Protein AF-A0A1I8Q2Q1-F1 (afdb_monomer)

Foldseek 3Di:
DDDDDDDDDDDPPPVVVVVVVVVVVVVVVVVVVVVVVVVVVVVVVVVVPVVVVVVVVVVVLVVQLVVLCVVQVHDVVLVVCVVVVHQGPDLSSLSSLLSVCVVQPQADPQLAGDLVSQLVVQCVLCVVDPVSSVLSNVLSVVLRVDPFDSPSSRSSSSSSVSSQVSCVVVVNNDSDD

Secondary structure (DSSP, 8-state):
-----------SHHHHHHHHHHHHHHHHHHHHHHHHHHHHHHHHHHHHHHHHHHHHHHHHHHHHHHHHHHHHT--HHHHHHHHTTPPP-SHHHHHHHHHHHHHTTSB-TTS-B-HHHHHHHHHHHHTT-HHHHHHHHHHHHHHHTS---SSHHHHHHHHHHHHHHHHHHTT-S----

Structure (mmCIF, N/CA/C/O backbone):
data_AF-A0A1I8Q2Q1-F1
#
_entry.id   AF-A0A1I8Q2Q1-F1
#
loop_
_atom_site.group_PDB
_atom_site.id
_atom_site.type_symbol
_atom_site.label_atom_id
_atom_site.label_alt_id
_atom_site.label_comp_id
_atom_site.label_asym_id
_atom_site.label_entity_id
_atom_site.label_seq_id
_atom_site.pdbx_PDB_ins_code
_atom_site.Cartn_x
_atom_site.Cartn_y
_atom_site.Cartn_z
_atom_site.occupancy
_atom_site.B_iso_or_equiv
_atom_site.auth_seq_id
_atom_site.auth_comp_id
_atom_site.auth_asym_id
_atom_site.auth_atom_id
_atom_site.pdbx_PDB_model_num
ATOM 1 N N . MET A 1 1 ? 44.756 45.444 -94.567 1.00 36.88 1 MET A N 1
ATOM 2 C CA . MET A 1 1 ? 44.510 43.987 -94.535 1.00 36.88 1 MET A CA 1
ATOM 3 C C . MET A 1 1 ? 43.427 43.747 -93.488 1.00 36.88 1 MET A C 1
ATOM 5 O O . MET A 1 1 ? 43.724 43.686 -92.307 1.00 36.88 1 MET A O 1
ATOM 9 N N . HIS A 1 2 ? 42.162 43.798 -93.909 1.00 34.88 2 HIS A N 1
ATOM 10 C CA . HIS A 1 2 ? 40.973 43.691 -93.056 1.00 34.88 2 HIS A CA 1
ATOM 11 C C . HIS A 1 2 ? 40.238 42.404 -93.434 1.00 34.88 2 HIS A C 1
ATOM 13 O O . HIS A 1 2 ? 39.768 42.327 -94.560 1.00 34.88 2 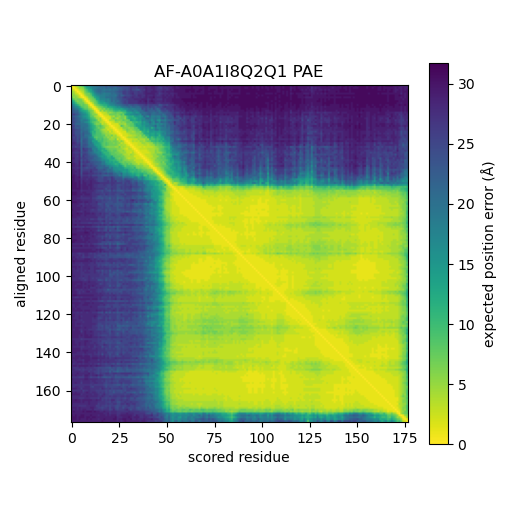HIS A O 1
ATOM 19 N N . PHE A 1 3 ? 40.136 41.440 -92.516 1.00 29.38 3 PHE A N 1
ATOM 20 C CA . PHE A 1 3 ? 39.131 40.364 -92.510 1.00 29.38 3 PHE A CA 1
ATOM 21 C C . PHE A 1 3 ? 38.938 39.917 -91.044 1.00 29.38 3 PHE A C 1
ATOM 23 O O . PHE A 1 3 ? 39.880 39.443 -90.424 1.00 29.38 3 PHE A O 1
ATOM 30 N N . VAL A 1 4 ? 37.893 40.403 -90.363 1.00 37.75 4 VAL A N 1
ATOM 31 C CA . VAL A 1 4 ? 36.552 39.806 -90.130 1.00 37.75 4 VAL A CA 1
ATOM 32 C C . VAL A 1 4 ? 36.494 38.840 -88.932 1.00 37.75 4 VAL A C 1
ATOM 34 O O . VAL A 1 4 ? 36.974 37.715 -89.020 1.00 37.75 4 VAL A O 1
ATOM 37 N N . LYS A 1 5 ? 35.771 39.250 -87.871 1.00 33.38 5 LYS A N 1
ATOM 38 C CA . LYS A 1 5 ? 34.742 38.434 -87.183 1.00 33.38 5 LYS A CA 1
ATOM 39 C C . LYS A 1 5 ? 33.900 39.273 -86.198 1.00 33.38 5 LYS A C 1
ATOM 41 O O . LYS A 1 5 ? 34.368 39.660 -85.138 1.00 33.38 5 LYS A O 1
ATOM 46 N N . TYR A 1 6 ? 32.644 39.515 -86.563 1.00 30.98 6 TYR A N 1
ATOM 47 C CA . TYR A 1 6 ? 31.483 39.609 -85.656 1.00 30.98 6 TYR A CA 1
ATOM 48 C C . TYR A 1 6 ? 30.752 38.238 -85.726 1.00 30.98 6 TYR A C 1
ATOM 50 O O . TYR A 1 6 ? 31.043 37.504 -86.678 1.00 30.98 6 TYR A O 1
ATOM 58 N N . PRO A 1 7 ? 29.735 37.888 -84.900 1.00 50.56 7 PRO A N 1
ATOM 59 C CA . PRO A 1 7 ? 29.276 38.433 -83.604 1.00 50.56 7 PRO A CA 1
ATOM 60 C C . PRO A 1 7 ? 28.828 37.344 -82.564 1.00 50.56 7 PRO A C 1
ATOM 62 O O . PRO A 1 7 ? 28.834 36.152 -82.855 1.00 50.56 7 PRO A O 1
ATOM 65 N N . LEU A 1 8 ? 28.296 37.816 -81.416 1.00 37.28 8 LEU A N 1
ATOM 66 C CA . LEU A 1 8 ? 27.086 37.333 -80.696 1.00 37.28 8 LEU A CA 1
ATOM 67 C C . LEU A 1 8 ? 27.187 36.379 -79.464 1.00 37.28 8 LEU A C 1
ATOM 69 O O . LEU A 1 8 ? 27.706 35.273 -79.550 1.00 37.28 8 LEU A O 1
ATOM 73 N N . LEU A 1 9 ? 26.490 36.820 -78.388 1.00 39.59 9 LEU A N 1
ATOM 74 C CA . LEU A 1 9 ? 25.872 36.117 -77.229 1.00 39.59 9 LEU A CA 1
ATOM 75 C C . LEU A 1 9 ? 26.607 36.086 -75.865 1.00 39.59 9 LEU A C 1
ATOM 77 O O . LEU A 1 9 ? 27.452 35.225 -75.657 1.00 39.59 9 LEU A O 1
ATOM 81 N N . ALA A 1 10 ? 26.162 36.914 -74.894 1.00 40.25 10 ALA A N 1
ATOM 82 C CA . ALA A 1 10 ? 26.076 36.570 -73.453 1.00 40.25 10 ALA A CA 1
ATOM 83 C C . ALA A 1 10 ? 25.406 37.678 -72.588 1.00 40.25 10 ALA A C 1
ATOM 85 O O . ALA A 1 10 ? 26.092 38.388 -71.862 1.00 40.25 10 ALA A O 1
ATOM 86 N N . GLU A 1 11 ? 24.070 37.812 -72.596 1.00 44.41 11 GLU A N 1
ATOM 87 C CA . GLU A 1 11 ? 23.343 38.687 -71.634 1.00 44.41 11 GLU A CA 1
ATOM 88 C C . GLU A 1 11 ? 22.222 37.970 -70.839 1.00 44.41 11 GLU A C 1
ATOM 90 O O . GLU A 1 11 ? 21.474 38.596 -70.097 1.00 44.41 11 GLU A O 1
ATOM 95 N N . GLY A 1 12 ? 22.113 36.634 -70.913 1.00 45.78 12 GLY A N 1
ATOM 96 C CA . GLY A 1 12 ? 21.030 35.865 -70.264 1.00 45.78 12 GLY A CA 1
ATOM 97 C C . GLY A 1 12 ? 21.334 35.246 -68.886 1.00 45.78 12 GLY A C 1
ATOM 98 O O . GLY A 1 12 ? 20.447 34.649 -68.284 1.00 45.78 12 GLY A O 1
ATOM 99 N N . GLY A 1 13 ? 22.570 35.332 -68.379 1.00 48.28 13 GLY A N 1
ATOM 100 C CA . GLY A 1 13 ? 23.012 34.542 -67.213 1.00 48.28 13 GLY A CA 1
ATOM 101 C C . GLY A 1 13 ? 22.632 35.112 -65.839 1.00 48.28 13 GLY A C 1
ATOM 102 O O . GLY A 1 13 ? 22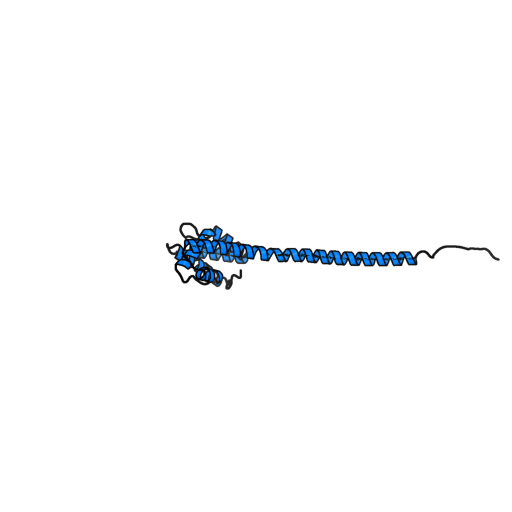.270 34.365 -64.934 1.00 48.28 13 GLY A O 1
ATOM 103 N N . SER A 1 14 ? 22.680 36.434 -65.665 1.00 48.81 14 SER A N 1
ATOM 104 C CA . SER A 1 14 ? 22.650 37.051 -64.327 1.00 48.81 14 SER A CA 1
ATOM 105 C C . SER A 1 14 ? 21.268 37.069 -63.658 1.00 48.81 14 SER A C 1
ATOM 107 O O . SER A 1 14 ? 21.180 37.022 -62.432 1.00 48.81 14 SER A O 1
ATOM 109 N N . ILE A 1 15 ? 20.180 37.102 -64.436 1.00 50.12 15 ILE A N 1
ATOM 110 C CA . ILE A 1 15 ? 18.803 37.137 -63.906 1.00 50.12 15 ILE A CA 1
ATOM 111 C C . ILE A 1 15 ? 18.362 35.744 -63.429 1.00 50.12 15 ILE A C 1
ATOM 113 O O . ILE A 1 15 ? 17.804 35.622 -62.341 1.00 50.12 15 ILE A O 1
ATOM 117 N N . LEU A 1 16 ? 18.697 34.691 -64.187 1.00 47.09 16 LEU A N 1
ATOM 118 C CA . LEU A 1 16 ? 18.365 33.298 -63.853 1.00 47.09 16 LEU A CA 1
ATOM 119 C C . LEU A 1 16 ? 19.061 32.808 -62.574 1.00 47.09 16 LEU A C 1
ATOM 121 O O . LEU A 1 16 ? 18.484 32.031 -61.812 1.00 47.09 16 LEU A O 1
ATOM 125 N N . ILE A 1 17 ? 20.286 33.277 -62.3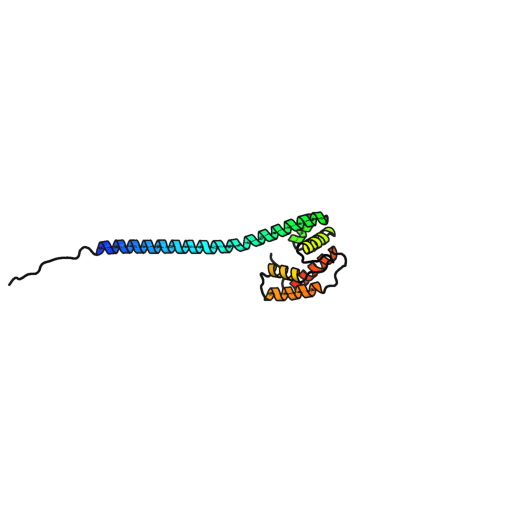15 1.00 53.94 17 ILE A N 1
ATOM 126 C CA . ILE A 1 17 ? 21.043 32.926 -61.106 1.00 53.94 17 ILE A CA 1
ATOM 127 C C . ILE A 1 17 ? 20.406 33.569 -59.865 1.00 53.94 17 ILE A C 1
ATOM 129 O O . ILE A 1 17 ? 20.265 32.906 -58.839 1.00 53.94 17 ILE A O 1
ATOM 133 N N . LYS A 1 18 ? 19.954 34.827 -59.960 1.00 53.31 18 LYS A N 1
ATOM 134 C CA . LYS A 1 18 ? 19.341 35.549 -58.834 1.00 53.31 18 LYS A CA 1
ATOM 135 C C . LYS A 1 18 ? 18.012 34.921 -58.397 1.00 53.31 18 LYS A C 1
ATOM 137 O O . LYS A 1 18 ? 17.842 34.630 -57.217 1.00 53.31 18 LYS A O 1
ATOM 142 N N . THR A 1 19 ? 17.135 34.597 -59.351 1.00 53.22 19 THR A N 1
ATOM 143 C CA . THR A 1 19 ? 15.849 33.932 -59.073 1.00 53.22 19 THR A CA 1
ATOM 144 C C . THR A 1 19 ? 16.016 32.518 -58.517 1.00 53.22 19 THR A C 1
ATOM 146 O O . THR A 1 19 ? 15.216 32.079 -57.693 1.00 53.22 19 THR A O 1
ATOM 149 N N . LYS A 1 20 ? 17.066 31.797 -58.937 1.00 55.81 20 LYS A N 1
ATOM 150 C CA . LYS A 1 20 ? 17.354 30.450 -58.432 1.00 55.81 20 LYS A CA 1
ATOM 151 C C . LYS A 1 20 ? 17.870 30.477 -56.992 1.00 55.81 20 LYS A C 1
ATOM 153 O O . LYS A 1 20 ? 17.362 29.732 -56.165 1.00 55.81 20 LYS A O 1
ATOM 158 N N . ILE A 1 21 ? 18.777 31.402 -56.668 1.00 58.06 21 ILE A N 1
ATOM 159 C CA . ILE A 1 21 ? 19.286 31.597 -55.301 1.00 58.06 21 ILE A CA 1
ATOM 160 C C . ILE A 1 21 ? 18.162 32.025 -54.345 1.00 58.06 21 ILE A C 1
ATOM 162 O O . ILE A 1 21 ? 18.062 31.483 -53.248 1.00 58.06 21 ILE A O 1
ATOM 166 N N . GLU A 1 22 ? 17.287 32.953 -54.747 1.00 55.00 22 GLU A N 1
ATOM 167 C CA . GLU A 1 22 ? 16.133 33.358 -53.927 1.00 55.00 22 GLU A CA 1
ATOM 168 C C . GLU A 1 22 ? 15.166 32.187 -53.688 1.00 55.00 22 GLU A C 1
ATOM 170 O O . GLU A 1 22 ? 14.741 31.966 -52.553 1.00 55.00 22 GLU A O 1
ATOM 175 N N . SER A 1 23 ? 14.891 31.377 -54.716 1.00 57.16 23 SER A N 1
ATOM 176 C CA . SER A 1 23 ? 14.070 30.166 -54.595 1.00 57.16 23 SER A CA 1
ATOM 177 C C . SER A 1 23 ? 14.705 29.107 -53.682 1.00 57.16 23 SER A C 1
ATOM 179 O O . SER A 1 23 ? 14.009 28.532 -52.846 1.00 57.16 23 SER A O 1
ATOM 181 N N . ASP A 1 24 ? 16.015 28.866 -53.789 1.00 55.47 24 ASP A N 1
ATOM 182 C CA . ASP A 1 24 ? 16.745 27.892 -52.963 1.00 55.47 24 ASP A CA 1
ATOM 183 C C . ASP A 1 24 ? 16.840 28.345 -51.491 1.00 55.47 24 ASP A C 1
ATOM 185 O O . ASP A 1 24 ? 16.728 27.533 -50.567 1.00 55.47 24 ASP A O 1
ATOM 189 N N . ILE A 1 25 ? 16.975 29.655 -51.244 1.00 59.62 25 ILE A N 1
ATOM 190 C CA . ILE A 1 25 ? 16.942 30.246 -49.896 1.00 59.62 25 ILE A CA 1
ATOM 191 C C . ILE A 1 25 ? 15.547 30.108 -49.273 1.00 59.62 25 ILE A C 1
ATOM 193 O O . ILE A 1 25 ? 15.439 29.724 -48.105 1.00 59.62 25 ILE A O 1
ATOM 197 N N . ILE A 1 26 ? 14.480 30.389 -50.031 1.00 59.91 26 ILE A N 1
ATOM 198 C CA . ILE A 1 26 ? 13.091 30.251 -49.564 1.00 59.91 26 ILE A CA 1
ATOM 199 C C . ILE A 1 26 ? 12.765 28.779 -49.277 1.00 59.91 26 ILE A C 1
ATOM 201 O O . ILE A 1 26 ? 12.189 28.479 -48.228 1.00 59.91 26 ILE A O 1
ATOM 205 N N . LEU A 1 27 ? 13.200 27.858 -50.143 1.00 59.22 27 LEU A N 1
ATOM 206 C CA . LEU A 1 27 ? 13.023 26.418 -49.960 1.00 59.22 27 LEU A CA 1
ATOM 207 C C . LEU A 1 27 ? 13.747 25.915 -48.702 1.00 59.22 27 LEU A C 1
ATOM 209 O O . LEU A 1 27 ? 13.139 25.243 -47.875 1.00 59.22 27 LEU A O 1
ATOM 213 N N . ASN A 1 28 ? 15.009 26.301 -48.487 1.00 58.88 28 ASN A N 1
ATOM 214 C CA . ASN A 1 28 ? 15.770 25.934 -47.285 1.00 58.88 28 ASN A CA 1
ATOM 215 C C . ASN A 1 28 ? 15.138 26.511 -46.005 1.00 58.88 28 ASN A C 1
ATOM 217 O O . ASN A 1 28 ? 15.096 25.853 -44.965 1.00 58.88 28 ASN A O 1
ATOM 221 N N . LYS A 1 29 ? 14.606 27.736 -46.075 1.00 62.69 29 LYS A N 1
ATOM 222 C CA . LYS A 1 29 ? 13.944 28.395 -44.945 1.00 62.69 29 LYS A CA 1
ATOM 223 C C . LYS A 1 29 ? 12.620 27.707 -44.590 1.00 62.69 29 LYS A C 1
ATOM 225 O O . LYS A 1 29 ? 12.412 27.408 -43.417 1.00 62.69 29 LYS A O 1
ATOM 230 N N . MET A 1 30 ? 11.776 27.372 -45.571 1.00 66.94 30 MET A N 1
ATOM 231 C CA . MET A 1 30 ? 10.544 26.602 -45.339 1.00 66.94 30 MET A CA 1
ATOM 232 C C . MET A 1 30 ? 10.828 25.189 -44.830 1.00 66.94 30 MET A C 1
ATOM 234 O O . MET A 1 30 ? 10.203 24.768 -43.863 1.00 66.94 30 MET A O 1
ATOM 238 N N . THR A 1 31 ? 11.813 24.487 -45.396 1.00 65.69 31 THR A N 1
ATOM 239 C CA . THR A 1 31 ? 12.216 23.156 -44.916 1.00 65.69 31 THR A CA 1
ATOM 240 C C . THR A 1 31 ? 12.692 23.210 -43.465 1.00 65.69 31 THR A C 1
ATOM 242 O O . THR A 1 31 ? 12.284 22.379 -42.662 1.00 65.69 31 THR A O 1
ATOM 245 N N . LYS A 1 32 ? 13.471 24.228 -43.072 1.00 67.75 32 LYS A N 1
ATOM 246 C CA . LYS A 1 32 ? 13.894 24.418 -41.674 1.00 67.75 32 LYS A CA 1
ATOM 247 C C . LYS A 1 32 ? 12.722 24.674 -40.728 1.00 67.75 32 LYS A C 1
ATOM 249 O O . LYS A 1 32 ? 12.712 24.086 -39.649 1.00 67.75 32 LYS A O 1
ATOM 254 N N . TYR A 1 33 ? 11.744 25.496 -41.121 1.00 72.38 33 TYR A N 1
ATOM 255 C CA . TYR A 1 33 ? 10.540 25.756 -40.316 1.00 72.38 33 TYR A CA 1
ATOM 256 C C . TYR A 1 33 ? 9.628 24.530 -40.200 1.00 72.38 33 TYR A C 1
ATOM 258 O O . TYR A 1 33 ? 9.135 24.238 -39.115 1.00 72.38 33 TYR A O 1
ATOM 266 N N . LEU A 1 34 ? 9.444 23.774 -41.285 1.00 69.94 34 LEU A N 1
ATOM 267 C CA . LEU A 1 34 ? 8.657 22.538 -41.275 1.00 69.94 34 LEU A CA 1
ATOM 268 C C . LEU A 1 34 ? 9.322 21.457 -40.415 1.00 69.94 34 LEU A C 1
ATOM 270 O O . LEU A 1 34 ? 8.643 20.787 -39.642 1.00 69.94 34 LEU A O 1
ATOM 274 N N . VAL A 1 35 ? 10.652 21.336 -40.486 1.00 71.12 35 VAL A N 1
ATOM 275 C CA . VAL A 1 35 ? 11.420 20.403 -39.649 1.00 71.12 35 VAL A CA 1
ATOM 276 C C . VAL A 1 35 ? 11.375 20.816 -38.173 1.00 71.12 35 VAL A C 1
ATOM 278 O O . VAL A 1 35 ? 11.155 19.962 -37.321 1.00 71.12 35 VAL A O 1
ATOM 281 N N . THR A 1 36 ? 11.506 22.108 -37.842 1.00 67.56 36 THR A N 1
ATOM 282 C CA . THR A 1 36 ? 11.394 22.566 -36.440 1.00 67.56 36 THR A CA 1
ATOM 283 C C . THR A 1 36 ? 9.985 22.395 -35.873 1.00 67.56 36 THR A C 1
ATOM 285 O O . THR A 1 36 ? 9.858 21.960 -34.731 1.00 67.56 36 THR A O 1
ATOM 288 N N . LEU A 1 37 ? 8.932 22.660 -36.654 1.00 68.69 37 LEU A N 1
ATOM 289 C CA . LEU A 1 37 ? 7.542 22.445 -36.237 1.00 68.69 37 LEU A CA 1
ATOM 290 C C . LEU A 1 37 ? 7.240 20.952 -36.011 1.00 68.69 37 LEU A C 1
ATOM 292 O O . LEU A 1 37 ? 6.642 20.594 -35.000 1.00 68.69 37 LEU A O 1
ATOM 296 N N . ALA A 1 38 ? 7.705 20.078 -36.910 1.00 64.75 38 ALA A N 1
ATOM 297 C CA . ALA A 1 38 ? 7.535 18.631 -36.782 1.00 64.75 38 ALA A CA 1
ATOM 298 C C . ALA A 1 38 ? 8.229 18.076 -35.527 1.00 64.75 38 ALA A C 1
ATOM 300 O O . ALA A 1 38 ? 7.646 17.270 -34.807 1.00 64.75 38 ALA A O 1
ATOM 301 N N . ILE A 1 39 ? 9.439 18.555 -35.221 1.00 62.44 39 ILE A N 1
ATOM 302 C CA . ILE A 1 39 ? 10.172 18.181 -34.005 1.00 62.44 39 ILE A CA 1
ATOM 303 C C . ILE A 1 39 ? 9.397 18.611 -32.743 1.00 62.44 39 ILE A C 1
ATOM 305 O O . ILE A 1 39 ? 9.256 17.824 -31.810 1.00 62.44 39 ILE A O 1
ATOM 309 N N . LEU A 1 40 ? 8.821 19.817 -32.731 1.00 60.72 40 LEU A N 1
ATOM 310 C CA . LEU A 1 40 ? 8.030 20.341 -31.609 1.00 60.72 40 LEU A CA 1
ATOM 311 C C . LEU A 1 40 ? 6.739 19.536 -31.362 1.00 60.72 40 LEU A C 1
ATOM 313 O O . LEU A 1 40 ? 6.384 19.281 -30.212 1.00 60.72 40 LEU A O 1
ATOM 317 N N . CYS A 1 41 ? 6.071 19.071 -32.423 1.00 59.69 41 CYS A N 1
ATOM 318 C CA . CYS A 1 41 ? 4.901 18.192 -32.316 1.00 59.69 41 CYS A CA 1
ATOM 319 C C . CYS A 1 41 ? 5.250 16.804 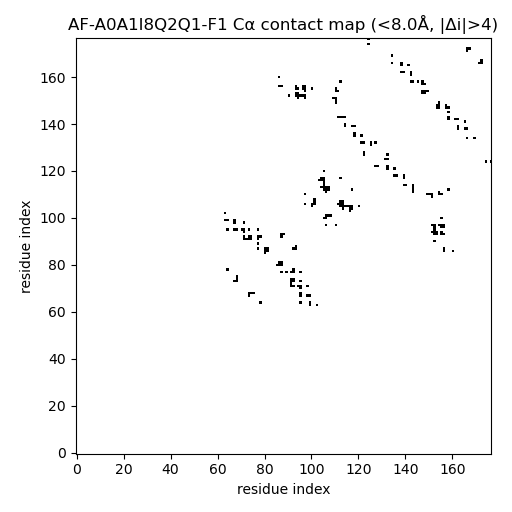-31.755 1.00 59.69 41 CYS A C 1
ATOM 321 O O . CYS A 1 41 ? 4.474 16.245 -30.980 1.00 59.69 41 CYS A O 1
ATOM 323 N N . VAL A 1 42 ? 6.422 16.260 -32.105 1.00 60.50 42 VAL A N 1
ATOM 324 C CA . VAL A 1 42 ? 6.898 14.974 -31.570 1.00 60.50 42 VAL A CA 1
ATOM 325 C C . VAL A 1 42 ? 7.237 15.095 -30.081 1.00 60.50 42 VAL A C 1
ATOM 327 O O . VAL A 1 42 ? 6.827 14.238 -29.303 1.00 60.50 42 VAL A O 1
ATOM 330 N N . PHE A 1 43 ? 7.897 16.177 -29.654 1.00 57.12 43 PHE A N 1
ATOM 331 C CA . PHE A 1 43 ? 8.175 16.411 -28.230 1.00 57.12 43 PHE A CA 1
ATOM 332 C C . PHE A 1 43 ? 6.905 16.685 -27.407 1.00 57.12 43 PHE A C 1
ATOM 334 O O . PHE A 1 43 ? 6.784 16.179 -26.292 1.00 57.12 43 PHE A O 1
ATOM 341 N N . GLY A 1 44 ? 5.922 17.405 -27.960 1.00 57.38 44 GLY A N 1
ATOM 342 C CA . GLY A 1 44 ? 4.637 17.646 -27.293 1.00 57.38 44 GLY A CA 1
ATOM 343 C C . GLY A 1 44 ? 3.824 16.370 -27.039 1.00 57.38 44 GLY A C 1
ATOM 344 O O . GLY A 1 44 ? 3.187 16.247 -25.998 1.00 57.38 44 GLY A O 1
ATOM 345 N N . ALA A 1 45 ? 3.883 15.385 -27.939 1.00 54.72 45 ALA A N 1
ATOM 346 C CA . ALA A 1 45 ? 3.147 14.127 -27.790 1.00 54.72 45 ALA A CA 1
ATOM 347 C C . ALA A 1 45 ? 3.705 13.198 -26.690 1.00 54.72 45 ALA A C 1
ATOM 349 O O . ALA A 1 45 ? 2.967 12.360 -26.171 1.00 54.72 45 ALA A O 1
ATOM 350 N N . VAL A 1 46 ? 4.989 13.326 -26.334 1.00 54.97 46 VAL A N 1
ATOM 351 C CA . VAL A 1 46 ? 5.640 12.476 -25.319 1.00 54.97 46 VAL A CA 1
ATOM 352 C C . VAL A 1 46 ? 5.322 12.954 -23.899 1.00 54.97 46 VAL A C 1
ATOM 354 O O . VAL A 1 46 ? 5.060 12.128 -23.030 1.00 54.97 46 VAL A O 1
ATOM 357 N N . ILE A 1 47 ? 5.256 14.269 -23.671 1.00 54.88 47 ILE A N 1
ATOM 358 C CA . ILE A 1 47 ? 4.989 14.854 -22.342 1.00 54.88 47 ILE A CA 1
ATOM 359 C C . ILE A 1 47 ? 3.562 14.533 -21.858 1.00 54.88 47 ILE A C 1
ATOM 361 O O . ILE A 1 47 ? 3.341 14.305 -20.675 1.00 54.88 47 ILE A O 1
ATOM 365 N N . VAL A 1 48 ? 2.593 14.442 -22.773 1.00 54.28 48 VAL A N 1
ATOM 366 C CA . VAL A 1 48 ? 1.172 14.246 -22.429 1.00 54.28 48 VAL A CA 1
ATOM 367 C C . VAL A 1 48 ? 0.868 12.835 -21.903 1.00 54.28 48 VAL A C 1
ATOM 369 O O . VAL A 1 48 ? -0.115 12.651 -21.190 1.00 54.28 48 VAL A O 1
ATOM 372 N N . ARG A 1 49 ? 1.691 11.824 -22.216 1.00 54.75 49 ARG A N 1
ATOM 373 C CA . ARG A 1 49 ? 1.388 10.426 -21.856 1.00 54.75 49 ARG A CA 1
ATOM 374 C C . ARG A 1 49 ? 1.499 10.154 -20.350 1.00 54.75 49 ARG A C 1
ATOM 376 O O . ARG A 1 49 ? 0.610 9.516 -19.805 1.00 54.75 49 ARG A O 1
ATOM 383 N N . GLY A 1 50 ? 2.510 10.698 -19.667 1.00 55.06 50 GLY A N 1
ATOM 384 C CA . GLY A 1 50 ? 2.741 10.419 -18.239 1.00 55.06 50 GLY A CA 1
ATOM 385 C C . GLY A 1 50 ? 1.720 11.046 -17.276 1.00 55.06 50 GLY A C 1
ATOM 386 O O . GLY A 1 50 ? 1.480 10.519 -16.194 1.00 55.06 50 GLY A O 1
ATOM 387 N N . GLU A 1 51 ? 1.078 12.157 -17.649 1.00 57.19 51 GLU A N 1
ATOM 388 C CA . GLU A 1 51 ? 0.084 12.818 -16.784 1.00 57.19 51 GLU A CA 1
ATOM 389 C C . GLU A 1 51 ? -1.297 12.148 -16.816 1.00 57.19 51 GLU A C 1
ATOM 391 O O . GLU A 1 51 ? -2.090 12.310 -15.883 1.00 57.19 51 GLU A O 1
ATOM 396 N N . ILE A 1 52 ? -1.608 11.426 -17.896 1.00 55.09 52 ILE A N 1
ATOM 397 C CA . ILE A 1 52 ? -2.907 10.768 -18.076 1.00 55.09 52 ILE A CA 1
ATOM 398 C C . ILE A 1 52 ? -3.019 9.556 -17.143 1.00 55.09 52 ILE A C 1
ATOM 400 O O . ILE A 1 52 ? -4.049 9.399 -16.484 1.00 55.09 52 ILE A O 1
ATOM 404 N N . ASP A 1 53 ? -1.947 8.773 -17.004 1.00 69.00 53 ASP A N 1
ATOM 405 C CA . ASP A 1 53 ? -1.948 7.563 -16.176 1.00 69.00 53 ASP A CA 1
ATOM 406 C C . ASP A 1 53 ? -2.084 7.887 -14.681 1.00 69.00 53 ASP A C 1
ATOM 408 O O . ASP A 1 53 ? -2.925 7.306 -13.993 1.00 69.00 53 ASP A O 1
ATOM 412 N N . LYS A 1 54 ? -1.369 8.904 -14.176 1.00 73.75 54 LYS A N 1
ATOM 413 C CA . LYS A 1 54 ? -1.479 9.318 -12.764 1.00 73.75 54 LYS A CA 1
ATOM 414 C C . LYS A 1 54 ? -2.888 9.789 -12.394 1.00 73.75 54 LYS A C 1
ATOM 416 O O . LYS A 1 54 ? -3.400 9.441 -11.331 1.00 73.75 54 LYS A O 1
ATOM 421 N N . LYS A 1 55 ? -3.552 10.550 -13.273 1.00 81.00 55 LYS A N 1
ATOM 422 C CA . LYS A 1 55 ? -4.936 11.006 -13.039 1.00 81.00 55 LYS A CA 1
ATOM 423 C C . LYS A 1 55 ? -5.921 9.840 -13.004 1.00 81.00 55 LYS A C 1
ATOM 425 O O . LYS A 1 55 ? -6.818 9.846 -12.164 1.00 81.00 55 LYS A O 1
ATOM 430 N N . ALA A 1 56 ? -5.749 8.854 -13.883 1.00 86.06 56 ALA A N 1
ATOM 431 C CA . ALA A 1 56 ? -6.583 7.657 -13.896 1.00 86.06 56 ALA A CA 1
ATOM 432 C C . ALA A 1 56 ? -6.403 6.826 -12.615 1.00 86.06 56 ALA A C 1
ATOM 434 O O . ALA A 1 56 ? -7.398 6.419 -12.022 1.00 86.06 56 ALA A O 1
ATOM 435 N N . MET A 1 57 ? -5.165 6.652 -12.140 1.00 82.50 57 MET A N 1
ATOM 436 C CA . MET A 1 57 ? -4.873 5.946 -10.885 1.00 82.50 57 MET A CA 1
ATOM 437 C C . MET A 1 57 ? -5.477 6.648 -9.664 1.00 82.50 57 MET A C 1
ATOM 439 O O . MET A 1 57 ? -6.107 6.003 -8.830 1.00 82.50 57 MET A O 1
ATOM 443 N N . ILE A 1 58 ? -5.356 7.978 -9.576 1.00 86.81 58 ILE A N 1
ATOM 444 C CA . ILE A 1 58 ? -5.964 8.754 -8.484 1.00 86.81 58 ILE A CA 1
ATOM 445 C C . ILE A 1 58 ? -7.493 8.646 -8.526 1.00 86.81 58 ILE A C 1
ATOM 447 O O . ILE A 1 58 ? -8.124 8.467 -7.485 1.00 86.81 58 ILE A O 1
ATOM 451 N N . ALA A 1 59 ? -8.102 8.741 -9.710 1.00 91.38 59 ALA A N 1
ATOM 452 C CA . ALA A 1 59 ? -9.549 8.608 -9.856 1.00 91.38 59 ALA A CA 1
ATOM 453 C C . ALA A 1 59 ? -10.036 7.203 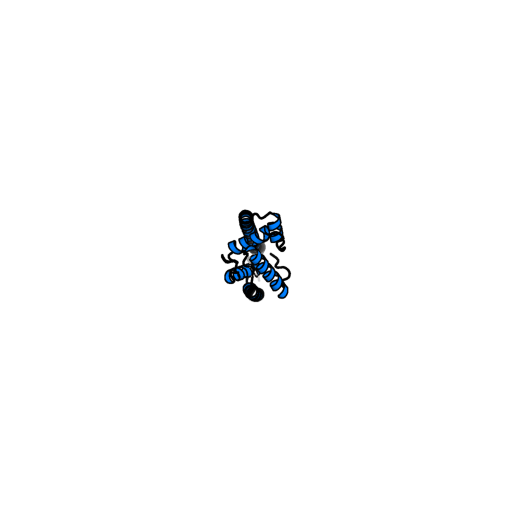-9.467 1.00 91.38 59 ALA A C 1
ATOM 455 O O . ALA A 1 59 ? -11.042 7.081 -8.767 1.00 91.38 59 ALA A O 1
ATOM 456 N N . ASP A 1 60 ? -9.309 6.158 -9.872 1.00 92.25 60 ASP A N 1
ATOM 457 C CA . ASP A 1 60 ? -9.604 4.774 -9.502 1.00 92.25 60 ASP A CA 1
ATOM 458 C C . ASP A 1 60 ? -9.498 4.549 -7.986 1.00 92.25 60 ASP A C 1
ATOM 460 O O . ASP A 1 60 ? -10.415 3.989 -7.377 1.00 92.25 60 ASP A O 1
ATOM 464 N N . PHE A 1 61 ? -8.426 5.060 -7.369 1.00 92.44 61 PHE A N 1
ATOM 465 C CA . PHE A 1 61 ? -8.237 5.035 -5.921 1.00 92.44 61 PHE A CA 1
ATOM 466 C C . PHE A 1 61 ? -9.390 5.718 -5.193 1.00 92.44 61 PHE A C 1
ATOM 468 O O . PHE A 1 61 ? -9.990 5.116 -4.306 1.00 92.44 61 PHE A O 1
ATOM 475 N N . MET A 1 62 ? -9.747 6.943 -5.588 1.00 94.69 62 MET A N 1
ATOM 476 C CA . MET A 1 62 ? -10.835 7.687 -4.948 1.00 94.69 62 MET A CA 1
ATOM 477 C C . MET A 1 62 ? -12.180 6.973 -5.111 1.00 94.69 62 MET A C 1
ATOM 479 O O . MET A 1 62 ? -12.931 6.863 -4.146 1.00 94.69 62 MET A O 1
ATOM 483 N N . ALA A 1 63 ? -12.473 6.419 -6.291 1.00 96.62 63 ALA A N 1
ATOM 484 C CA . ALA A 1 63 ? -13.704 5.666 -6.519 1.00 96.62 63 ALA A CA 1
ATOM 485 C C . ALA A 1 63 ? -13.805 4.432 -5.606 1.00 96.62 63 ALA A C 1
ATOM 487 O O . ALA A 1 63 ? -14.848 4.195 -4.994 1.00 96.62 63 ALA A O 1
ATOM 488 N N . LYS A 1 64 ? -12.721 3.658 -5.466 1.00 96.62 64 LYS A N 1
ATOM 489 C CA . LYS A 1 64 ? -12.686 2.505 -4.553 1.00 96.62 64 LYS A CA 1
ATOM 490 C C . LYS A 1 64 ? -12.707 2.928 -3.086 1.00 96.62 64 LYS A C 1
ATOM 492 O O . LYS A 1 64 ? -13.373 2.271 -2.291 1.00 96.62 64 LYS A O 1
ATOM 497 N N . ALA A 1 65 ? -12.030 4.019 -2.731 1.00 95.94 65 ALA A N 1
ATOM 498 C CA . ALA A 1 65 ? -12.016 4.554 -1.374 1.00 95.94 65 ALA A CA 1
ATOM 499 C C . ALA A 1 65 ? -13.417 4.991 -0.933 1.00 95.94 65 ALA A C 1
ATOM 501 O O . ALA A 1 65 ? -13.814 4.679 0.183 1.00 95.94 65 ALA A O 1
ATOM 502 N N . GLU A 1 66 ? -14.197 5.618 -1.816 1.00 96.94 66 GLU A N 1
ATOM 503 C CA . GLU A 1 66 ? -15.595 5.978 -1.547 1.00 96.94 66 GLU A CA 1
ATOM 504 C C . GLU A 1 66 ? -16.490 4.748 -1.342 1.00 96.94 66 GLU A C 1
ATOM 506 O O . GLU A 1 66 ? -17.293 4.714 -0.408 1.00 96.94 66 GLU A O 1
ATOM 511 N N . VAL A 1 67 ? -16.317 3.702 -2.156 1.00 97.62 67 VAL A N 1
ATOM 512 C CA . VAL A 1 67 ? -17.020 2.424 -1.952 1.00 97.62 67 VAL A CA 1
ATOM 513 C C . VAL A 1 67 ? -16.650 1.821 -0.597 1.00 97.62 67 VAL A C 1
ATOM 515 O O . VAL A 1 67 ? -17.531 1.476 0.188 1.00 97.62 67 VAL A O 1
ATOM 518 N N . CYS A 1 68 ? -15.355 1.746 -0.287 1.00 97.81 68 CYS A N 1
ATOM 519 C CA . CYS A 1 68 ? -14.873 1.203 0.977 1.00 97.81 68 CYS A CA 1
ATOM 520 C C . CYS A 1 68 ? -15.323 2.032 2.181 1.00 97.81 68 CYS A C 1
ATOM 522 O O . CYS A 1 68 ? -15.681 1.458 3.203 1.00 97.81 68 CYS A O 1
ATOM 524 N N . LYS A 1 69 ? -15.385 3.361 2.053 1.00 97.31 69 LYS A N 1
ATOM 525 C CA . LYS A 1 69 ? -15.936 4.254 3.077 1.00 97.31 69 LYS A CA 1
ATOM 526 C C . LYS A 1 69 ? -17.368 3.853 3.432 1.00 97.31 69 LYS A C 1
ATOM 528 O O . LYS A 1 69 ? -17.695 3.731 4.609 1.00 97.31 69 LYS A O 1
ATOM 533 N N . GLY A 1 70 ? -18.200 3.602 2.417 1.00 97.62 70 GLY A N 1
ATOM 534 C CA . GLY A 1 70 ? -19.576 3.138 2.599 1.00 97.62 70 GLY A CA 1
ATOM 535 C C . GLY A 1 70 ? -19.676 1.739 3.216 1.00 97.62 70 GLY A C 1
ATOM 536 O O . GLY A 1 70 ? -20.514 1.521 4.086 1.00 97.62 70 GLY A O 1
ATOM 537 N N . GLU A 1 71 ? -18.816 0.804 2.801 1.00 97.50 71 GLU A N 1
ATOM 538 C CA . GLU A 1 71 ? -18.810 -0.579 3.307 1.00 97.50 71 GLU A CA 1
ATOM 539 C C . GLU A 1 71 ? -18.348 -0.683 4.771 1.00 97.50 71 GLU A C 1
ATOM 541 O O . GLU A 1 71 ? -18.819 -1.557 5.498 1.00 97.50 71 GLU A O 1
ATOM 546 N N . THR A 1 72 ? -17.444 0.194 5.218 1.00 96.56 72 THR A N 1
ATOM 547 C CA . THR A 1 72 ? -16.810 0.088 6.544 1.00 96.56 72 THR A CA 1
ATOM 548 C C . THR A 1 72 ? -17.252 1.160 7.535 1.00 96.56 72 THR A C 1
ATOM 550 O O . THR A 1 72 ? -16.840 1.118 8.692 1.00 96.56 72 THR A O 1
ATOM 553 N N . GLY A 1 73 ? -18.061 2.132 7.104 1.00 96.75 73 GLY A N 1
ATOM 554 C CA . GLY A 1 73 ? -18.461 3.270 7.937 1.00 96.75 73 GLY A CA 1
ATOM 555 C C . GLY A 1 73 ? -17.346 4.294 8.173 1.00 96.75 73 GLY A C 1
ATOM 556 O O . GLY A 1 73 ? -17.418 5.068 9.128 1.00 96.75 73 GLY A O 1
ATOM 557 N N . GLY A 1 74 ? -16.315 4.295 7.324 1.00 95.69 74 GLY A N 1
ATOM 558 C CA . GLY A 1 74 ? -15.218 5.254 7.397 1.00 95.69 74 GLY A CA 1
ATOM 559 C C . GLY A 1 74 ? -15.648 6.695 7.116 1.00 95.69 74 GLY A C 1
ATOM 560 O O . GLY A 1 74 ? -16.777 6.984 6.709 1.00 95.69 74 GLY A O 1
ATOM 561 N N . LYS A 1 75 ? -14.721 7.626 7.325 1.00 96.50 75 LYS A N 1
ATOM 562 C CA . LYS A 1 75 ? -14.924 9.068 7.158 1.00 96.50 75 LYS A CA 1
ATOM 563 C C . LYS A 1 75 ? -13.944 9.633 6.140 1.00 96.50 75 LYS A C 1
ATOM 565 O O . LYS A 1 75 ? -12.894 9.060 5.869 1.00 96.50 75 LYS A O 1
ATOM 570 N N . ASP A 1 76 ? -14.234 10.832 5.647 1.00 95.69 76 ASP A N 1
ATOM 571 C CA . ASP A 1 76 ? -13.332 11.541 4.729 1.00 95.69 76 ASP A CA 1
ATOM 572 C C . ASP A 1 76 ? -11.943 11.785 5.348 1.00 95.69 76 ASP A C 1
ATOM 574 O O . ASP A 1 76 ? -10.939 11.813 4.641 1.00 95.69 76 ASP A O 1
ATOM 578 N N . ALA A 1 77 ? -11.865 11.902 6.680 1.00 95.81 77 ALA A N 1
ATOM 579 C CA . ALA A 1 77 ? -10.598 11.982 7.405 1.00 95.81 77 ALA A CA 1
ATOM 580 C C . ALA A 1 77 ? -9.743 10.709 7.245 1.00 95.81 77 ALA A C 1
ATOM 582 O O . ALA A 1 77 ? -8.527 10.813 7.115 1.00 95.81 77 ALA A O 1
ATOM 583 N N . ASP A 1 78 ? -10.367 9.529 7.185 1.00 95.06 78 ASP A N 1
ATOM 584 C CA . ASP A 1 78 ? -9.654 8.264 6.985 1.00 95.06 78 ASP A CA 1
ATOM 585 C C . ASP A 1 78 ? -9.090 8.178 5.556 1.00 95.06 78 ASP A C 1
ATOM 587 O O . ASP A 1 78 ? -7.958 7.732 5.358 1.00 95.06 78 ASP A O 1
ATOM 591 N N . ILE A 1 79 ? -9.831 8.685 4.559 1.00 93.94 79 ILE A N 1
ATOM 592 C CA . ILE A 1 79 ? -9.337 8.836 3.179 1.00 93.94 79 ILE A CA 1
ATOM 593 C C . ILE A 1 79 ? -8.162 9.817 3.141 1.00 93.94 79 ILE A C 1
ATOM 595 O O . ILE A 1 79 ? -7.134 9.527 2.526 1.00 93.94 79 ILE A O 1
ATOM 599 N N . ALA A 1 80 ? -8.279 10.963 3.816 1.00 93.62 80 ALA A N 1
ATOM 600 C CA . ALA A 1 80 ? -7.209 11.954 3.878 1.00 93.62 80 ALA A CA 1
ATOM 601 C C . ALA A 1 80 ? -5.928 11.374 4.501 1.00 93.62 80 ALA A C 1
ATOM 603 O O . ALA A 1 80 ? -4.833 11.621 3.994 1.00 93.62 80 ALA A O 1
ATOM 604 N N . ASP A 1 81 ? -6.053 10.554 5.547 1.00 93.06 81 ASP A N 1
ATOM 605 C CA . ASP A 1 81 ? -4.918 9.860 6.156 1.00 93.06 81 ASP A CA 1
ATOM 606 C C . ASP A 1 81 ? -4.285 8.829 5.210 1.00 93.06 81 ASP A C 1
ATOM 608 O O . ASP A 1 81 ? -3.059 8.706 5.191 1.00 93.06 81 ASP A O 1
ATOM 612 N N . MET A 1 82 ? -5.072 8.127 4.384 1.00 91.19 82 MET A N 1
ATOM 613 C CA . MET A 1 82 ? -4.541 7.222 3.351 1.00 91.19 82 MET A CA 1
ATOM 614 C C . MET A 1 82 ? -3.767 7.968 2.269 1.00 91.19 82 MET A C 1
ATOM 616 O O . MET A 1 82 ? -2.645 7.583 1.949 1.00 91.19 82 MET A O 1
ATOM 620 N N . VAL A 1 83 ? -4.334 9.059 1.746 1.00 89.06 83 VAL A N 1
ATOM 621 C CA . VAL A 1 83 ? -3.672 9.914 0.747 1.00 89.06 83 VAL A CA 1
ATOM 622 C C . VAL A 1 83 ? -2.379 10.501 1.318 1.00 89.06 83 VAL A C 1
ATOM 624 O O . VAL A 1 83 ? -1.357 10.539 0.638 1.00 89.06 83 VAL A O 1
ATOM 627 N N . ALA A 1 84 ? -2.395 10.890 2.594 1.00 89.00 84 ALA A N 1
ATOM 628 C CA . ALA A 1 84 ? -1.220 11.367 3.317 1.00 89.00 84 ALA A CA 1
ATOM 629 C C . ALA A 1 84 ? -0.290 10.243 3.815 1.00 89.00 84 ALA A C 1
ATOM 631 O O . ALA A 1 84 ? 0.697 10.537 4.492 1.00 89.00 84 ALA A O 1
ATOM 632 N N . ARG A 1 85 ? -0.596 8.969 3.523 1.00 86.75 85 ARG A N 1
ATOM 633 C CA . ARG A 1 85 ? 0.183 7.773 3.910 1.00 86.75 85 ARG A CA 1
ATOM 634 C C . ARG A 1 85 ? 0.490 7.681 5.402 1.00 86.75 85 ARG A C 1
ATOM 636 O O . ARG A 1 85 ? 1.538 7.182 5.834 1.00 86.75 85 ARG A O 1
ATOM 643 N N . LYS A 1 86 ? -0.432 8.182 6.212 1.00 89.25 86 LYS A N 1
ATOM 644 C CA . LYS A 1 86 ? -0.371 8.072 7.666 1.00 89.25 86 LYS A CA 1
ATOM 645 C C . LYS A 1 86 ? -0.916 6.712 8.086 1.00 89.25 86 LYS A C 1
ATOM 647 O O . LYS A 1 86 ? -1.756 6.172 7.382 1.00 89.25 86 LYS A O 1
ATOM 652 N N . PRO A 1 87 ? -0.488 6.131 9.213 1.00 88.56 87 PRO A N 1
ATOM 653 C CA . PRO A 1 87 ? -1.161 4.969 9.800 1.00 88.56 87 PRO A CA 1
ATOM 654 C C . PRO A 1 87 ? -2.631 5.275 10.113 1.00 88.56 87 PRO A C 1
ATOM 656 O O . PRO A 1 87 ? -2.969 6.431 10.362 1.00 88.56 87 PRO A O 1
ATOM 659 N N . ALA A 1 88 ? -3.505 4.266 10.092 1.00 92.25 88 ALA A N 1
ATOM 660 C CA . ALA A 1 88 ? -4.907 4.490 10.420 1.00 92.25 88 ALA A CA 1
ATOM 661 C C . ALA A 1 88 ? -5.039 4.629 11.938 1.00 92.25 88 ALA A C 1
ATOM 663 O O . ALA A 1 88 ? -4.488 3.833 12.700 1.00 92.25 88 ALA A O 1
ATOM 664 N N . SER A 1 89 ? -5.767 5.652 12.378 1.00 89.44 89 SER A N 1
ATOM 665 C CA . SER A 1 89 ? -5.987 5.930 13.803 1.00 89.44 89 SER A CA 1
ATOM 666 C C . SER A 1 89 ? -7.337 5.417 14.317 1.00 89.44 89 SER A C 1
ATOM 668 O O . SER A 1 89 ? -7.541 5.333 15.527 1.00 89.44 89 SER A O 1
ATOM 670 N N . THR A 1 90 ? -8.240 5.042 13.408 1.00 95.06 90 THR A N 1
ATOM 671 C CA . THR A 1 90 ? -9.614 4.610 13.686 1.00 95.06 90 THR A CA 1
ATOM 672 C C . THR A 1 90 ? -9.822 3.152 13.255 1.00 95.06 90 THR A C 1
ATOM 674 O O . THR A 1 90 ? -9.223 2.726 12.263 1.00 95.06 90 THR A O 1
ATOM 677 N N . PRO A 1 91 ? -10.672 2.369 13.947 1.00 96.75 91 PRO A N 1
ATOM 678 C CA . PRO A 1 91 ? -11.048 1.026 13.495 1.00 96.75 91 PRO A CA 1
ATOM 679 C C . PRO A 1 91 ? -11.629 1.024 12.074 1.00 96.75 91 PRO A C 1
ATOM 681 O O . PRO A 1 91 ? -11.260 0.192 11.246 1.00 96.75 91 PRO A O 1
ATOM 684 N N . GLU A 1 92 ? -12.481 2.001 11.761 1.00 97.50 92 GLU A N 1
ATOM 685 C CA . GLU A 1 92 ? -13.112 2.133 10.450 1.00 97.50 92 GLU A CA 1
ATOM 686 C C . GLU A 1 92 ? -12.077 2.417 9.356 1.00 97.50 92 GLU A C 1
ATOM 688 O O . GLU A 1 92 ? -12.153 1.829 8.276 1.00 97.50 92 GLU A O 1
ATOM 693 N N . GLY A 1 93 ? -11.066 3.243 9.646 1.00 96.31 93 GLY A N 1
ATOM 694 C CA . GLY A 1 93 ? -9.954 3.530 8.744 1.00 96.31 93 GLY A CA 1
ATOM 695 C C . GLY A 1 93 ? -9.087 2.304 8.462 1.00 96.31 93 GLY A C 1
ATOM 696 O O . GLY A 1 93 ? -8.726 2.070 7.308 1.00 96.31 93 GLY A O 1
ATOM 697 N N . LYS A 1 94 ? -8.818 1.463 9.471 1.00 97.31 94 LYS A N 1
ATOM 698 C CA . LYS A 1 94 ? -8.133 0.170 9.270 1.00 97.31 94 LYS A CA 1
ATOM 699 C C . LYS A 1 94 ? -8.945 -0.748 8.357 1.00 97.31 94 LYS A C 1
ATOM 701 O O . LYS A 1 94 ? -8.427 -1.311 7.391 1.00 97.31 94 LYS A O 1
ATOM 706 N N . CYS A 1 95 ? -10.250 -0.845 8.608 1.00 98.00 95 CYS A N 1
ATOM 707 C CA . CYS A 1 95 ? -11.144 -1.634 7.770 1.00 98.00 95 CYS A CA 1
ATOM 708 C C . CYS A 1 95 ? -11.243 -1.084 6.342 1.00 98.00 95 CYS A C 1
ATOM 710 O O . CYS A 1 95 ? -11.291 -1.873 5.397 1.00 98.00 95 CYS A O 1
ATOM 712 N N . MET A 1 96 ? -11.202 0.238 6.144 1.00 97.62 96 MET A N 1
ATOM 713 C CA . MET A 1 96 ? -11.147 0.823 4.802 1.00 97.62 96 MET A CA 1
ATOM 714 C C . MET A 1 96 ? -9.901 0.355 4.039 1.00 97.62 96 MET A C 1
ATOM 716 O O . MET A 1 96 ? -10.002 0.042 2.853 1.00 97.62 96 MET A O 1
ATOM 720 N N . ARG A 1 97 ? -8.738 0.243 4.696 1.00 96.25 97 ARG A N 1
ATOM 721 C CA . ARG A 1 97 ? -7.521 -0.282 4.047 1.00 96.25 97 ARG A CA 1
ATOM 722 C C . ARG A 1 97 ? -7.637 -1.752 3.718 1.00 96.25 97 ARG A C 1
ATOM 724 O O . ARG A 1 97 ? -7.239 -2.160 2.632 1.00 96.25 97 ARG A O 1
ATOM 731 N N . SER A 1 98 ? -8.263 -2.519 4.606 1.00 97.81 98 SER A N 1
ATOM 732 C CA . SER A 1 98 ? -8.583 -3.917 4.334 1.00 97.81 98 SER A CA 1
ATOM 733 C C . SER A 1 98 ? -9.473 -4.072 3.102 1.00 97.81 98 SER A C 1
ATOM 735 O O . SER A 1 98 ? -9.178 -4.869 2.209 1.00 97.81 98 SER A O 1
ATOM 737 N N . CYS A 1 99 ? -10.522 -3.252 3.008 1.00 98.19 99 CYS A N 1
ATOM 738 C CA . CYS A 1 99 ? -11.394 -3.200 1.843 1.00 98.19 99 CYS A CA 1
ATOM 739 C C . CYS A 1 99 ? -10.617 -2.835 0.573 1.00 98.19 99 CYS A C 1
ATOM 741 O O . CYS A 1 99 ? -10.724 -3.550 -0.421 1.00 98.19 99 CYS A O 1
ATOM 743 N N . LEU A 1 100 ? -9.788 -1.786 0.604 1.00 96.50 100 LEU A N 1
ATOM 744 C CA . LEU A 1 100 ? -8.997 -1.371 -0.557 1.00 96.50 100 LEU A CA 1
ATOM 745 C C . LEU A 1 100 ? -8.044 -2.470 -1.022 1.00 96.50 100 LEU A C 1
ATOM 747 O O . LEU A 1 100 ? -8.059 -2.817 -2.200 1.00 96.50 100 LEU A O 1
ATOM 751 N N . MET A 1 101 ? -7.274 -3.072 -0.112 1.00 95.88 101 MET A N 1
ATOM 752 C CA . MET A 1 101 ? -6.372 -4.177 -0.453 1.00 95.88 101 MET A CA 1
ATOM 753 C C . MET A 1 101 ? -7.127 -5.351 -1.091 1.00 95.88 101 MET A C 1
ATOM 755 O O . MET A 1 101 ? -6.622 -5.950 -2.035 1.00 95.88 101 MET A O 1
ATOM 759 N N . LYS A 1 102 ? -8.357 -5.641 -0.648 1.00 97.31 102 LYS A N 1
ATOM 760 C CA . LYS A 1 102 ? -9.218 -6.660 -1.271 1.00 97.31 102 LYS A CA 1
ATOM 761 C C . LYS A 1 102 ? -9.748 -6.244 -2.641 1.00 97.31 102 LYS A C 1
ATOM 763 O O . LYS A 1 102 ? -9.732 -7.053 -3.561 1.00 97.31 102 LYS A O 1
ATOM 768 N N . LYS A 1 103 ? -10.190 -4.992 -2.816 1.00 95.75 103 LYS A N 1
ATOM 769 C CA . LYS A 1 103 ? -10.650 -4.470 -4.121 1.00 95.75 103 LYS A CA 1
ATOM 770 C C . LYS A 1 103 ? -9.525 -4.446 -5.159 1.00 95.75 103 LYS A C 1
ATOM 772 O O . LYS A 1 103 ? -9.801 -4.610 -6.343 1.00 95.75 103 LYS A O 1
ATOM 777 N N . TYR A 1 104 ? -8.289 -4.240 -4.712 1.00 94.12 104 TYR A N 1
ATOM 778 C CA . TYR A 1 104 ? -7.087 -4.321 -5.537 1.00 94.12 104 TYR A CA 1
ATOM 779 C C . TYR A 1 104 ? -6.543 -5.745 -5.689 1.00 94.12 104 TYR A C 1
ATOM 781 O O . TYR A 1 104 ? -5.617 -5.947 -6.460 1.00 94.12 104 TYR A O 1
ATOM 789 N N . GLY A 1 105 ? -7.096 -6.728 -4.974 1.00 95.31 105 GLY A N 1
ATOM 790 C CA . GLY A 1 105 ? -6.649 -8.122 -5.004 1.00 95.31 105 GLY A CA 1
ATOM 791 C C . GLY A 1 105 ? -5.356 -8.400 -4.231 1.00 95.31 105 GLY A C 1
ATOM 792 O O . GLY A 1 105 ? -4.980 -9.555 -4.103 1.00 95.31 105 GLY A O 1
ATOM 793 N N . ALA A 1 106 ? -4.703 -7.381 -3.666 1.00 94.19 106 ALA A N 1
ATOM 794 C CA . ALA A 1 106 ? -3.489 -7.527 -2.860 1.00 94.19 106 ALA A CA 1
ATOM 795 C C . ALA A 1 106 ? -3.728 -8.272 -1.535 1.00 94.19 106 ALA A C 1
ATOM 797 O O . ALA A 1 106 ? -2.780 -8.742 -0.914 1.00 94.19 106 ALA A O 1
ATOM 798 N N . MET A 1 107 ? -4.979 -8.383 -1.087 1.00 95.62 107 MET A N 1
ATOM 799 C CA . MET A 1 107 ? -5.370 -9.232 0.034 1.00 95.62 107 MET A CA 1
ATOM 800 C C . MET A 1 107 ? -6.569 -10.096 -0.347 1.00 95.62 107 MET A C 1
ATOM 802 O O . MET A 1 107 ? -7.543 -9.611 -0.920 1.00 95.62 107 MET A O 1
ATOM 806 N N . ASN A 1 108 ? -6.513 -11.377 0.002 1.00 93.81 108 ASN A N 1
ATOM 807 C CA . ASN A 1 108 ? -7.557 -12.341 -0.315 1.00 93.81 108 ASN A CA 1
ATOM 808 C C . ASN A 1 108 ? -8.719 -12.329 0.706 1.00 93.81 108 ASN A C 1
ATOM 810 O O . ASN A 1 108 ? -8.760 -11.537 1.655 1.00 93.81 108 ASN A O 1
ATOM 814 N N . GLY A 1 109 ? -9.699 -13.216 0.498 1.00 92.12 109 GLY A N 1
ATOM 815 C CA . GLY A 1 109 ? -10.877 -13.347 1.365 1.00 92.12 109 GLY A CA 1
ATOM 816 C C . GLY A 1 109 ? -10.550 -13.712 2.817 1.00 92.12 109 GLY A C 1
ATOM 817 O O . GLY A 1 109 ? -11.260 -13.262 3.716 1.00 92.12 109 GLY A O 1
ATOM 818 N N . ASP A 1 110 ? -9.442 -14.424 3.033 1.00 92.62 110 ASP A N 1
ATOM 819 C CA . ASP A 1 110 ? -8.952 -14.886 4.339 1.00 92.62 110 ASP A CA 1
ATOM 820 C C . ASP A 1 110 ? -8.037 -13.863 5.033 1.00 92.62 110 ASP A C 1
ATOM 822 O O . ASP A 1 110 ? -7.379 -14.169 6.030 1.00 92.62 110 ASP A O 1
ATOM 826 N N . GLY A 1 111 ? -7.939 -12.649 4.481 1.00 93.38 111 GLY A N 1
ATOM 827 C CA . GLY A 1 111 ? -7.132 -11.580 5.057 1.00 93.38 111 GLY A CA 1
ATOM 828 C C . GLY A 1 111 ? -5.627 -11.799 4.925 1.00 93.38 111 GLY A C 1
ATOM 829 O O . GLY A 1 111 ? -4.865 -11.219 5.694 1.00 93.38 111 GLY A O 1
ATOM 830 N N . LYS A 1 112 ? -5.189 -12.646 3.986 1.00 95.75 112 LYS A N 1
ATOM 831 C CA . LYS A 1 112 ? -3.772 -12.880 3.684 1.00 95.75 112 LYS A CA 1
ATOM 832 C C . LYS A 1 112 ? -3.349 -12.136 2.432 1.00 95.75 112 LYS A C 1
ATOM 834 O O . LYS A 1 112 ? -4.150 -11.938 1.518 1.00 95.75 112 LYS A O 1
ATOM 839 N N . LEU A 1 113 ? -2.084 -11.733 2.410 1.00 95.56 113 LEU A N 1
ATOM 840 C CA . LEU A 1 113 ? -1.489 -11.066 1.263 1.00 95.56 113 LEU A CA 1
ATOM 841 C C . LEU A 1 113 ? -1.502 -11.993 0.038 1.00 95.56 113 LEU A C 1
ATOM 843 O O . LEU A 1 113 ? -1.138 -13.164 0.128 1.00 95.56 113 LEU A O 1
ATOM 847 N N . ASP A 1 114 ? -1.895 -11.461 -1.113 1.00 95.62 114 ASP A N 1
ATOM 848 C CA . ASP A 1 114 ? -1.657 -12.112 -2.397 1.00 95.62 114 ASP A CA 1
ATOM 849 C C . ASP A 1 114 ? -0.327 -11.600 -2.956 1.00 95.62 114 ASP A C 1
ATOM 851 O O . ASP A 1 114 ? -0.227 -10.463 -3.419 1.00 95.62 114 ASP A O 1
ATOM 855 N N . LYS A 1 115 ? 0.721 -12.428 -2.886 1.00 92.94 115 LYS A N 1
ATOM 856 C CA . LYS A 1 115 ? 2.065 -12.047 -3.349 1.00 92.94 115 LYS A CA 1
ATOM 857 C C . LYS A 1 115 ? 2.106 -11.652 -4.812 1.00 92.94 115 LYS A C 1
ATOM 859 O O . LYS A 1 115 ? 2.891 -10.778 -5.168 1.00 92.94 115 LYS A O 1
ATOM 864 N N . VAL A 1 116 ? 1.332 -12.337 -5.654 1.00 93.00 116 VAL A N 1
ATOM 865 C CA . VAL A 1 116 ? 1.374 -12.119 -7.101 1.00 93.00 116 VAL A CA 1
ATOM 866 C C . VAL A 1 116 ? 0.830 -10.729 -7.379 1.00 93.00 116 VAL A C 1
ATOM 868 O O . VAL A 1 116 ? 1.520 -9.907 -7.976 1.00 93.00 116 VAL A O 1
ATOM 871 N N . VAL A 1 117 ? -0.340 -10.422 -6.822 1.00 93.25 117 VAL A N 1
ATOM 872 C CA . VAL A 1 117 ? -0.973 -9.116 -7.011 1.00 93.25 117 VAL A CA 1
ATOM 873 C C . VAL A 1 117 ? -0.213 -7.999 -6.287 1.00 93.25 117 VAL A C 1
ATOM 875 O O . VAL A 1 117 ? -0.110 -6.884 -6.800 1.00 93.25 117 VAL A O 1
ATOM 878 N N . ALA A 1 118 ? 0.372 -8.272 -5.116 1.00 90.12 118 ALA A N 1
ATOM 879 C CA . ALA A 1 118 ? 1.227 -7.314 -4.415 1.00 90.12 118 ALA A CA 1
ATOM 880 C C . ALA A 1 118 ? 2.481 -6.963 -5.234 1.00 90.12 118 ALA A C 1
ATOM 882 O O . ALA A 1 118 ? 2.861 -5.793 -5.310 1.00 90.12 118 ALA A O 1
ATOM 883 N N . ARG A 1 119 ? 3.091 -7.955 -5.893 1.00 92.25 119 ARG A N 1
ATOM 884 C CA . ARG A 1 119 ? 4.221 -7.750 -6.806 1.00 92.25 119 ARG A CA 1
ATOM 885 C C . ARG A 1 119 ? 3.816 -6.958 -8.050 1.00 92.25 119 ARG A C 1
ATOM 887 O O . ARG A 1 119 ? 4.553 -6.061 -8.447 1.00 92.25 119 ARG A O 1
ATOM 894 N N . GLU A 1 120 ? 2.655 -7.241 -8.638 1.00 92.12 120 GLU A N 1
ATOM 895 C CA . GLU A 1 120 ? 2.109 -6.460 -9.762 1.00 92.12 120 GLU A CA 1
ATOM 896 C C . GLU A 1 120 ? 1.889 -4.991 -9.370 1.00 92.12 120 GLU A C 1
ATOM 898 O O . GLU A 1 120 ? 2.246 -4.081 -10.116 1.00 92.12 120 GLU A O 1
ATOM 903 N N . HIS A 1 121 ? 1.377 -4.736 -8.162 1.00 87.88 121 HIS A N 1
ATOM 904 C CA . HIS A 1 121 ? 1.266 -3.372 -7.645 1.00 87.88 121 HIS A CA 1
ATOM 905 C C . HIS A 1 121 ? 2.629 -2.715 -7.460 1.00 87.88 121 HIS A C 1
ATOM 907 O O . HIS A 1 121 ? 2.786 -1.542 -7.789 1.00 87.88 121 HIS A O 1
ATOM 913 N N . ALA A 1 122 ? 3.627 -3.455 -6.975 1.00 86.88 122 ALA A N 1
ATOM 914 C CA . ALA A 1 122 ? 4.977 -2.927 -6.879 1.00 86.88 122 ALA A CA 1
ATOM 915 C C . ALA A 1 122 ? 5.545 -2.554 -8.255 1.00 86.88 122 ALA A C 1
ATOM 917 O O . ALA A 1 122 ? 6.150 -1.496 -8.374 1.00 86.88 122 ALA A O 1
ATOM 918 N N . GLU A 1 123 ? 5.295 -3.344 -9.301 1.00 88.12 123 GLU A N 1
ATOM 919 C CA . GLU A 1 123 ? 5.716 -3.027 -10.672 1.00 88.12 123 GLU A CA 1
ATOM 920 C C . GLU A 1 123 ? 5.144 -1.695 -11.171 1.00 88.12 123 GLU A C 1
ATOM 922 O O . GLU A 1 123 ? 5.877 -0.896 -11.757 1.00 88.12 123 GLU A O 1
ATOM 927 N N . MET A 1 124 ? 3.877 -1.400 -10.858 1.00 83.12 124 MET A N 1
ATOM 928 C CA . MET A 1 124 ? 3.263 -0.106 -11.186 1.00 83.12 124 MET A CA 1
ATOM 929 C C . MET A 1 124 ? 3.978 1.075 -10.516 1.00 83.12 124 MET A C 1
ATOM 931 O O . MET A 1 124 ? 4.056 2.155 -11.095 1.00 83.12 124 MET A O 1
ATOM 935 N N . TYR A 1 125 ? 4.517 0.881 -9.310 1.00 78.81 125 TYR A N 1
ATOM 936 C CA . TYR A 1 125 ? 5.203 1.931 -8.552 1.00 78.81 125 TYR A CA 1
ATOM 937 C C . TYR A 1 125 ? 6.698 2.037 -8.850 1.00 78.81 125 TYR A C 1
ATOM 939 O O . TYR A 1 125 ? 7.298 3.100 -8.689 1.00 78.81 125 TYR A O 1
ATOM 947 N N . THR A 1 126 ? 7.323 0.940 -9.262 1.00 83.56 126 THR A N 1
ATOM 948 C CA . THR A 1 126 ? 8.739 0.906 -9.634 1.00 83.56 126 THR A CA 1
ATOM 949 C C . THR A 1 126 ? 8.963 1.190 -11.114 1.00 83.56 126 THR A C 1
ATOM 951 O O . THR A 1 126 ? 10.118 1.328 -11.519 1.00 83.56 126 THR A O 1
ATOM 954 N N . GLU A 1 127 ? 7.885 1.273 -11.902 1.00 84.75 127 GLU A N 1
ATOM 955 C CA . GLU A 1 127 ? 7.900 1.342 -13.368 1.00 84.75 127 GLU A CA 1
ATOM 956 C C . GLU A 1 127 ? 8.669 0.161 -13.994 1.00 84.75 127 GLU A C 1
ATOM 958 O O . GLU A 1 127 ? 9.279 0.280 -15.056 1.00 84.75 127 GLU A O 1
ATOM 963 N N . GLY A 1 128 ? 8.679 -0.986 -13.304 1.00 83.44 128 GLY A N 1
ATOM 964 C CA . GLY A 1 128 ? 9.402 -2.187 -13.725 1.00 83.44 128 GLY A CA 1
ATOM 965 C C . GLY A 1 128 ? 10.928 -2.094 -13.626 1.00 83.44 128 GLY A C 1
ATOM 966 O O . GLY A 1 128 ? 11.616 -2.961 -14.170 1.00 83.44 128 GLY A O 1
ATOM 967 N N . ASP A 1 129 ? 11.483 -1.083 -12.945 1.00 88.25 129 ASP A N 1
ATOM 968 C CA . ASP A 1 129 ? 12.931 -0.977 -12.744 1.00 88.25 129 ASP A CA 1
ATOM 969 C C . ASP A 1 129 ? 13.482 -2.248 -12.059 1.00 88.25 129 ASP A C 1
ATOM 971 O O . ASP A 1 129 ? 13.030 -2.594 -10.964 1.00 88.25 129 ASP A O 1
ATOM 975 N N . PRO A 1 130 ? 14.468 -2.954 -12.648 1.00 91.19 130 PRO A N 1
ATOM 976 C CA . PRO A 1 130 ? 14.913 -4.248 -12.130 1.00 91.19 130 PRO A CA 1
ATOM 977 C C . PRO A 1 130 ? 15.481 -4.207 -10.706 1.00 91.19 130 PRO A C 1
ATOM 979 O O . PRO A 1 130 ? 15.290 -5.152 -9.936 1.00 91.19 130 PRO A O 1
ATOM 982 N N . ALA A 1 131 ? 16.180 -3.128 -10.338 1.00 88.94 131 ALA A N 1
ATOM 983 C CA . ALA A 1 131 ? 16.763 -2.994 -9.006 1.00 88.94 131 ALA A CA 1
ATOM 984 C C . ALA A 1 131 ? 15.667 -2.746 -7.963 1.00 88.94 131 ALA A C 1
ATOM 986 O O . ALA A 1 131 ? 15.636 -3.409 -6.925 1.00 88.94 131 ALA A O 1
ATOM 987 N N . LYS A 1 132 ? 14.712 -1.863 -8.271 1.00 88.25 132 LYS A N 1
ATOM 988 C CA . LYS A 1 132 ? 13.540 -1.628 -7.423 1.00 88.25 132 LYS A CA 1
ATOM 989 C C . LYS A 1 132 ? 12.621 -2.849 -7.349 1.00 88.25 132 LYS A C 1
ATOM 991 O O . LYS A 1 132 ? 12.059 -3.101 -6.290 1.00 88.25 132 LYS A O 1
ATOM 996 N N . MET A 1 133 ? 12.487 -3.624 -8.425 1.00 91.81 133 MET A N 1
ATOM 997 C CA . MET A 1 133 ? 11.698 -4.861 -8.429 1.00 91.81 133 MET A CA 1
ATOM 998 C C . MET A 1 133 ? 12.345 -5.972 -7.608 1.00 91.81 133 MET A C 1
ATOM 1000 O O . MET A 1 133 ? 11.630 -6.709 -6.940 1.00 91.81 133 MET A O 1
ATOM 1004 N N . THR A 1 134 ? 13.677 -6.047 -7.576 1.00 93.50 134 THR A N 1
ATOM 1005 C CA . THR A 1 134 ? 14.383 -6.963 -6.664 1.00 93.50 134 THR A CA 1
ATOM 1006 C C . THR A 1 134 ? 14.071 -6.616 -5.207 1.00 93.50 134 THR A C 1
ATOM 1008 O O . THR A 1 134 ? 13.705 -7.491 -4.428 1.00 93.50 134 THR A O 1
ATOM 1011 N N . ILE A 1 135 ? 14.122 -5.326 -4.856 1.00 91.38 135 ILE A N 1
ATOM 1012 C CA . ILE A 1 135 ? 13.738 -4.851 -3.519 1.00 91.38 135 ILE A CA 1
ATOM 1013 C C . ILE A 1 135 ? 12.256 -5.137 -3.242 1.00 91.38 135 ILE A C 1
ATOM 1015 O O . ILE A 1 135 ? 11.905 -5.585 -2.155 1.00 91.38 135 ILE A O 1
ATOM 1019 N N . ALA A 1 136 ? 11.371 -4.905 -4.213 1.00 91.38 136 ALA A N 1
ATOM 1020 C CA . ALA A 1 136 ? 9.950 -5.196 -4.064 1.00 91.38 136 ALA A CA 1
ATOM 1021 C C . ALA A 1 136 ? 9.684 -6.685 -3.801 1.00 91.38 136 ALA A C 1
ATOM 1023 O O . ALA A 1 136 ? 8.865 -7.009 -2.942 1.00 91.38 136 ALA A O 1
ATOM 1024 N N . ASP A 1 137 ? 10.392 -7.579 -4.494 1.00 94.38 137 ASP A N 1
ATOM 1025 C CA . ASP A 1 137 ? 10.296 -9.024 -4.288 1.00 94.38 137 ASP A CA 1
ATOM 1026 C C . ASP A 1 137 ? 10.742 -9.410 -2.863 1.00 94.38 137 ASP A C 1
ATOM 1028 O O . ASP A 1 137 ? 10.062 -10.193 -2.195 1.00 94.38 137 ASP A O 1
ATOM 1032 N N . GLU A 1 138 ? 11.824 -8.809 -2.355 1.00 94.62 138 GLU A N 1
ATOM 1033 C CA . GLU A 1 138 ? 12.298 -8.997 -0.975 1.00 94.62 138 GLU A CA 1
ATOM 1034 C C . GLU A 1 138 ? 11.276 -8.494 0.058 1.00 94.62 138 GLU A C 1
ATOM 1036 O O . GLU A 1 138 ? 10.936 -9.209 1.005 1.00 94.62 138 GLU A O 1
ATOM 1041 N N . VAL A 1 139 ? 10.725 -7.297 -0.158 1.00 93.94 139 VAL A N 1
ATOM 1042 C CA . VAL A 1 139 ? 9.704 -6.671 0.695 1.00 93.94 139 VAL A CA 1
ATOM 1043 C C . VAL A 1 139 ? 8.425 -7.518 0.740 1.00 93.94 139 VAL A C 1
ATOM 1045 O O . VAL A 1 139 ? 7.915 -7.811 1.823 1.00 93.94 139 VAL A O 1
ATOM 1048 N N . VAL A 1 140 ? 7.906 -7.947 -0.416 1.00 94.44 140 VAL A N 1
ATOM 1049 C CA . VAL A 1 140 ? 6.694 -8.780 -0.508 1.00 94.44 140 VAL A CA 1
ATOM 1050 C C . VAL A 1 140 ? 6.914 -10.138 0.151 1.00 94.44 140 VAL A C 1
ATOM 1052 O O . VAL A 1 140 ? 6.051 -10.600 0.900 1.00 94.44 140 VAL A O 1
ATOM 1055 N N . ALA A 1 141 ? 8.069 -10.771 -0.073 1.00 95.50 141 ALA A N 1
ATOM 1056 C CA . ALA A 1 141 ? 8.399 -12.042 0.561 1.00 95.50 141 ALA A CA 1
ATOM 1057 C C . ALA A 1 141 ? 8.474 -11.922 2.090 1.00 95.50 141 ALA A C 1
ATOM 1059 O O . ALA A 1 141 ? 7.933 -12.779 2.794 1.00 95.50 141 ALA A O 1
ATOM 1060 N N . ALA A 1 142 ? 9.098 -10.856 2.600 1.00 95.56 142 ALA A N 1
ATOM 1061 C CA . ALA A 1 142 ? 9.205 -10.602 4.033 1.00 95.56 142 ALA A CA 1
ATOM 1062 C C . ALA A 1 142 ? 7.832 -10.353 4.673 1.00 95.56 142 ALA A C 1
ATOM 1064 O O . ALA A 1 142 ? 7.533 -10.911 5.730 1.00 95.56 142 ALA A O 1
ATOM 1065 N N . CYS A 1 143 ? 6.985 -9.547 4.027 1.00 95.50 143 CYS A N 1
ATOM 1066 C CA . CYS A 1 143 ? 5.688 -9.178 4.583 1.00 95.50 143 CYS A CA 1
ATOM 1067 C C . CYS A 1 143 ? 4.641 -10.278 4.483 1.00 95.50 143 CYS A C 1
ATOM 1069 O O . CYS A 1 143 ? 3.821 -10.391 5.384 1.00 95.50 143 CYS A O 1
ATOM 1071 N N . ASP A 1 144 ? 4.676 -11.135 3.466 1.00 94.81 144 ASP A N 1
ATOM 1072 C CA . ASP A 1 144 ? 3.799 -12.306 3.434 1.00 94.81 144 ASP A CA 1
ATOM 1073 C C . ASP A 1 144 ? 4.103 -13.318 4.545 1.00 94.81 144 ASP A C 1
ATOM 1075 O O . ASP A 1 144 ? 3.187 -13.913 5.107 1.00 94.81 144 ASP A O 1
ATOM 1079 N N . ALA A 1 145 ? 5.384 -13.496 4.883 1.00 94.88 145 ALA A N 1
ATOM 1080 C CA . ALA A 1 145 ? 5.799 -14.409 5.943 1.00 94.88 145 ALA A CA 1
ATOM 1081 C C . ALA A 1 145 ? 5.377 -13.931 7.348 1.00 94.88 145 ALA A C 1
ATOM 1083 O O . ALA A 1 145 ? 5.536 -14.666 8.326 1.00 94.88 145 ALA A O 1
ATOM 1084 N N . LEU A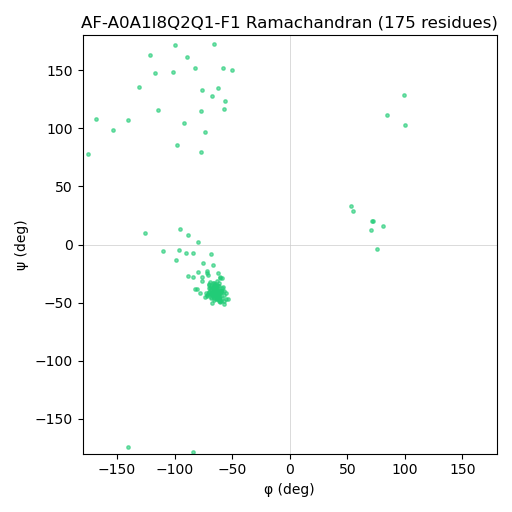 1 146 ? 4.848 -12.707 7.462 1.00 93.69 146 LEU A N 1
ATOM 1085 C CA . LEU A 1 146 ? 4.383 -12.134 8.714 1.00 93.69 146 LEU A CA 1
ATOM 1086 C C . LEU A 1 146 ? 3.149 -12.881 9.239 1.00 93.69 146 LEU A C 1
ATOM 1088 O O . LEU A 1 146 ? 2.122 -13.018 8.568 1.00 93.69 146 LEU A O 1
ATOM 1092 N N . ALA A 1 147 ? 3.221 -13.307 10.499 1.00 94.56 147 ALA A N 1
ATOM 1093 C CA . ALA A 1 147 ? 2.052 -13.767 11.231 1.00 94.56 147 ALA A CA 1
ATOM 1094 C C . ALA A 1 147 ? 1.188 -12.557 11.612 1.00 94.56 147 ALA A C 1
ATOM 1096 O O . ALA A 1 147 ? 1.458 -11.885 12.604 1.00 94.56 147 ALA A O 1
ATOM 1097 N N . VAL A 1 148 ? 0.173 -12.288 10.794 1.00 95.19 148 VAL A N 1
ATOM 1098 C CA . VAL A 1 148 ? -0.792 -11.206 11.023 1.00 95.19 148 VAL A CA 1
ATOM 1099 C C . VAL A 1 148 ? -1.997 -11.645 11.855 1.00 95.19 148 VAL A C 1
ATOM 1101 O O . VAL A 1 148 ? -2.306 -12.840 11.946 1.00 95.19 148 VAL A O 1
ATOM 1104 N N . SER A 1 149 ? -2.702 -10.664 12.414 1.00 96.12 149 SER A N 1
ATOM 1105 C CA . SER A 1 149 ? -3.986 -10.811 13.094 1.00 96.12 149 SER A CA 1
ATOM 1106 C C . SER A 1 149 ? -5.013 -11.591 12.259 1.00 96.12 149 SER A C 1
ATOM 1108 O O . SER A 1 149 ? -5.020 -11.551 11.028 1.00 96.12 149 SER A O 1
ATOM 1110 N N . GLY A 1 150 ? -5.919 -12.299 12.941 1.00 95.81 150 GLY A N 1
ATOM 1111 C CA . GLY A 1 150 ? -7.105 -12.893 12.312 1.00 95.81 150 GLY A CA 1
ATOM 1112 C C . GLY A 1 150 ? -8.198 -11.864 11.997 1.00 95.81 150 GLY A C 1
ATOM 1113 O O . GLY A 1 150 ? -9.101 -12.145 11.215 1.00 95.81 150 GLY A O 1
ATOM 1114 N N . ASP A 1 151 ? -8.121 -10.670 12.590 1.00 97.31 151 ASP A N 1
ATOM 1115 C CA . ASP A 1 151 ? -8.947 -9.536 12.191 1.00 97.31 151 ASP A CA 1
ATOM 1116 C C . ASP A 1 151 ? -8.377 -8.939 10.900 1.00 97.31 151 ASP A C 1
ATOM 1118 O O . ASP A 1 151 ? -7.271 -8.401 10.882 1.00 97.31 151 ASP A O 1
ATOM 1122 N N . HIS A 1 152 ? -9.146 -9.018 9.815 1.00 97.38 152 HIS A N 1
ATOM 1123 C CA . HIS A 1 152 ? -8.731 -8.541 8.498 1.00 97.38 152 HIS A CA 1
ATOM 1124 C C . HIS A 1 152 ? -8.454 -7.031 8.449 1.00 97.38 152 HIS A C 1
ATOM 1126 O O . HIS A 1 152 ? -7.738 -6.581 7.552 1.00 97.38 152 HIS A O 1
ATOM 1132 N N . CYS A 1 153 ? -9.043 -6.241 9.347 1.00 97.44 153 CYS A N 1
ATOM 1133 C CA . CYS A 1 153 ? -8.786 -4.809 9.447 1.00 97.44 153 CYS A CA 1
ATOM 1134 C C . CYS A 1 153 ? -7.412 -4.551 10.071 1.00 97.44 153 CYS A C 1
ATOM 1136 O O . CYS A 1 153 ? -6.633 -3.760 9.543 1.00 97.44 153 CYS A O 1
ATOM 1138 N N . GLU A 1 154 ? -7.083 -5.268 11.146 1.00 97.25 154 GLU A N 1
ATOM 1139 C CA . GLU A 1 154 ? -5.762 -5.193 11.781 1.00 97.25 154 GLU A CA 1
ATOM 1140 C C . GLU A 1 154 ? -4.669 -5.788 10.883 1.00 97.25 154 GLU A C 1
ATOM 1142 O O . GLU A 1 154 ? -3.618 -5.175 10.712 1.00 97.25 154 GLU A O 1
ATOM 1147 N N . ALA A 1 155 ? -4.943 -6.919 10.224 1.00 97.12 155 ALA A N 1
ATOM 1148 C CA . ALA A 1 155 ? -4.010 -7.551 9.293 1.00 97.12 155 ALA A CA 1
ATOM 1149 C C . ALA A 1 155 ? -3.585 -6.603 8.161 1.00 97.12 155 ALA A C 1
ATOM 1151 O O . ALA A 1 155 ? -2.412 -6.552 7.795 1.00 97.12 155 ALA A O 1
ATOM 1152 N N . ALA A 1 156 ? -4.520 -5.806 7.630 1.00 96.06 156 ALA A N 1
ATOM 1153 C CA . ALA A 1 156 ? -4.217 -4.813 6.603 1.00 96.06 156 ALA A CA 1
ATOM 1154 C C . ALA A 1 156 ? -3.220 -3.749 7.095 1.00 96.06 156 ALA A C 1
ATOM 1156 O O . ALA A 1 156 ? -2.271 -3.423 6.381 1.00 96.06 156 ALA A O 1
ATOM 1157 N N . GLU A 1 157 ? -3.387 -3.234 8.318 1.00 95.06 157 GLU A N 1
ATOM 1158 C CA . GLU A 1 157 ? -2.418 -2.297 8.901 1.00 95.06 157 GLU A CA 1
ATOM 1159 C C . GLU A 1 157 ? -1.064 -2.950 9.164 1.00 95.06 157 GLU A C 1
ATOM 1161 O O . GLU A 1 157 ? -0.035 -2.316 8.947 1.00 95.06 157 GLU A O 1
ATOM 1166 N N . GLU A 1 158 ? -1.041 -4.201 9.623 1.00 96.38 158 GLU A N 1
ATOM 1167 C CA . GLU A 1 158 ? 0.201 -4.933 9.875 1.00 96.38 158 GLU A CA 1
ATOM 1168 C C . GLU A 1 158 ? 0.995 -5.147 8.582 1.00 96.38 158 GLU A C 1
ATOM 1170 O O . GLU A 1 158 ? 2.201 -4.888 8.557 1.00 96.38 158 GLU A O 1
ATOM 1175 N N . TYR A 1 159 ? 0.327 -5.515 7.484 1.00 95.75 159 TYR A N 1
ATOM 1176 C CA . TYR A 1 159 ? 0.962 -5.603 6.169 1.00 95.75 159 TYR A CA 1
ATOM 1177 C C . TYR A 1 159 ? 1.457 -4.242 5.674 1.00 95.75 159 TYR A C 1
ATOM 1179 O O . TYR A 1 159 ? 2.606 -4.129 5.254 1.00 95.75 159 TYR A O 1
ATOM 1187 N N . LEU A 1 160 ? 0.639 -3.187 5.758 1.00 93.00 160 LEU A N 1
ATOM 1188 C CA . LEU A 1 160 ? 1.042 -1.840 5.332 1.00 93.00 160 LEU A CA 1
ATOM 1189 C C . LEU A 1 160 ? 2.210 -1.291 6.157 1.00 93.00 160 LEU A C 1
ATOM 1191 O O . LEU A 1 160 ? 3.121 -0.663 5.612 1.00 93.00 160 LEU A O 1
ATOM 1195 N N . LYS A 1 161 ? 2.212 -1.554 7.465 1.00 93.69 161 LYS A N 1
ATOM 1196 C CA . LYS A 1 161 ? 3.331 -1.238 8.348 1.00 93.69 161 LYS A CA 1
ATOM 1197 C C . LYS A 1 161 ? 4.579 -2.008 7.930 1.00 93.69 161 LYS A C 1
ATOM 1199 O O . LYS A 1 161 ? 5.629 -1.385 7.791 1.00 93.69 161 LYS A O 1
ATOM 1204 N N . CYS A 1 162 ? 4.460 -3.311 7.676 1.00 95.38 162 CYS A N 1
ATOM 1205 C CA . CYS A 1 162 ? 5.574 -4.116 7.193 1.00 95.38 162 CYS A CA 1
ATOM 1206 C C . CYS A 1 162 ? 6.142 -3.557 5.885 1.00 95.38 162 CYS A C 1
ATOM 1208 O O . CYS A 1 162 ? 7.345 -3.324 5.802 1.00 95.38 162 CYS A O 1
ATOM 1210 N N . PHE A 1 163 ? 5.295 -3.249 4.898 1.00 92.12 163 PHE A N 1
ATOM 1211 C CA . PHE A 1 163 ? 5.744 -2.665 3.634 1.00 92.12 163 PHE A CA 1
ATOM 1212 C C . PHE A 1 163 ? 6.505 -1.362 3.843 1.00 92.12 163 PHE A C 1
ATOM 1214 O O . PHE A 1 163 ? 7.564 -1.174 3.254 1.00 92.12 163 PHE A O 1
ATOM 1221 N N . LYS A 1 164 ? 6.010 -0.483 4.718 1.00 89.94 164 LYS A N 1
ATOM 1222 C CA . LYS A 1 164 ? 6.682 0.777 5.043 1.00 89.94 164 LYS A CA 1
ATOM 1223 C C . LYS A 1 164 ? 8.036 0.559 5.722 1.00 89.94 164 LYS A C 1
ATOM 1225 O O . LYS A 1 164 ? 9.006 1.231 5.380 1.00 89.94 164 LYS A O 1
ATOM 1230 N N . GLU A 1 165 ? 8.106 -0.344 6.694 1.00 92.38 165 GLU A N 1
ATOM 1231 C CA . GLU A 1 165 ? 9.336 -0.631 7.437 1.00 92.38 165 GLU A CA 1
ATOM 1232 C C . GLU A 1 165 ? 10.390 -1.302 6.550 1.00 92.38 165 GLU A C 1
ATOM 1234 O O . GLU A 1 165 ? 11.550 -0.891 6.579 1.00 92.38 165 GLU A O 1
ATOM 1239 N N . GLN A 1 166 ? 9.985 -2.262 5.715 1.00 92.88 166 GLN A N 1
ATOM 1240 C CA . GLN A 1 166 ? 10.872 -2.924 4.759 1.00 92.88 166 GLN A CA 1
ATOM 1241 C C . GLN A 1 166 ? 11.319 -1.958 3.657 1.00 92.88 166 GLN A C 1
ATOM 1243 O O . GLN A 1 166 ? 12.511 -1.834 3.407 1.00 92.88 166 GLN A O 1
ATOM 1248 N N . ALA A 1 167 ? 10.413 -1.173 3.064 1.00 87.56 167 ALA A N 1
ATOM 1249 C CA . ALA A 1 167 ? 10.790 -0.148 2.087 1.00 87.56 167 ALA A CA 1
ATOM 1250 C C . ALA A 1 167 ? 11.856 0.805 2.657 1.00 87.56 167 ALA A C 1
ATOM 1252 O O . ALA A 1 167 ? 12.900 1.015 2.036 1.00 87.5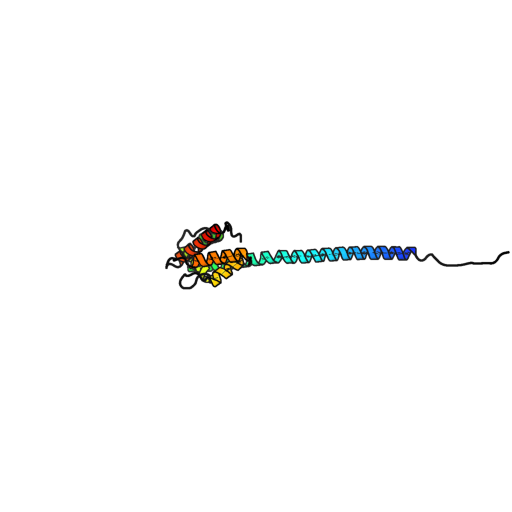6 167 ALA A O 1
ATOM 1253 N N . LYS A 1 168 ? 11.661 1.290 3.891 1.00 89.44 168 LYS A N 1
ATOM 1254 C CA . LYS A 1 168 ? 12.645 2.135 4.574 1.00 89.44 168 LYS A CA 1
ATOM 1255 C C . LYS A 1 168 ? 13.972 1.413 4.827 1.00 89.44 168 LYS A C 1
ATOM 1257 O O . LYS A 1 168 ? 15.028 2.007 4.625 1.00 89.44 168 LYS A O 1
ATOM 1262 N N . ALA A 1 169 ? 13.941 0.148 5.250 1.00 91.88 169 ALA A N 1
ATOM 1263 C CA . ALA A 1 169 ? 15.150 -0.652 5.461 1.00 91.88 169 ALA A CA 1
ATOM 1264 C C . ALA A 1 169 ? 15.979 -0.826 4.174 1.00 91.88 169 ALA A C 1
ATOM 1266 O O . ALA A 1 169 ? 17.202 -0.928 4.246 1.00 91.88 169 ALA A O 1
ATOM 1267 N N . HIS A 1 170 ? 15.325 -0.779 3.011 1.00 89.62 170 HIS A N 1
ATOM 1268 C CA . HIS A 1 170 ? 15.951 -0.830 1.690 1.00 89.62 170 HIS A CA 1
ATOM 1269 C C . HIS A 1 170 ? 16.207 0.563 1.070 1.00 89.62 170 HIS A C 1
ATOM 1271 O O . HIS A 1 170 ? 16.522 0.666 -0.114 1.00 89.62 170 HIS A O 1
ATOM 1277 N N . GLY A 1 171 ? 16.112 1.644 1.856 1.00 86.50 171 GLY A N 1
ATOM 1278 C CA . GLY A 1 171 ? 16.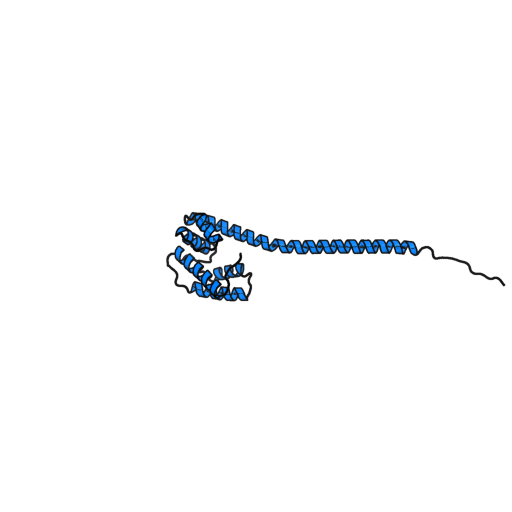449 3.007 1.423 1.00 86.50 171 GLY A CA 1
ATOM 1279 C C . GLY A 1 171 ? 15.361 3.723 0.616 1.00 86.50 171 GLY A C 1
ATOM 1280 O O . GLY A 1 171 ? 15.643 4.730 -0.030 1.00 86.50 171 GLY A O 1
ATOM 1281 N N . ILE A 1 172 ? 14.123 3.226 0.652 1.00 80.94 172 ILE A N 1
ATOM 1282 C CA . ILE A 1 172 ? 12.958 3.848 0.020 1.00 80.94 172 ILE A CA 1
ATOM 1283 C C . ILE A 1 172 ? 12.212 4.638 1.103 1.00 80.94 172 ILE A C 1
ATOM 1285 O O . ILE A 1 172 ? 11.325 4.113 1.778 1.00 80.94 172 ILE A O 1
ATOM 1289 N N . GLU A 1 173 ? 12.629 5.885 1.332 1.00 68.00 173 GLU A N 1
ATOM 1290 C CA . GLU A 1 173 ? 12.067 6.717 2.409 1.00 68.00 173 GLU A CA 1
ATOM 1291 C C . GLU A 1 173 ? 10.773 7.435 2.000 1.00 68.00 173 GLU A C 1
ATOM 1293 O O . GLU A 1 173 ? 9.894 7.607 2.841 1.00 68.00 173 GLU A O 1
ATOM 1298 N N . ASP A 1 174 ? 10.607 7.715 0.704 1.00 58.66 174 ASP A N 1
ATOM 1299 C CA . ASP A 1 174 ? 9.420 8.332 0.119 1.00 58.66 174 ASP A CA 1
ATOM 1300 C C . ASP A 1 174 ? 9.118 7.655 -1.227 1.00 58.66 174 ASP A C 1
ATOM 1302 O O . ASP A 1 174 ? 9.841 7.827 -2.209 1.00 58.66 174 ASP A O 1
ATOM 1306 N N . ILE A 1 175 ? 8.064 6.834 -1.289 1.00 54.69 175 ILE A N 1
ATOM 1307 C CA . ILE A 1 175 ? 7.569 6.332 -2.577 1.00 54.69 175 ILE A CA 1
ATOM 1308 C C . ILE A 1 175 ? 6.791 7.484 -3.222 1.00 54.69 175 ILE A C 1
ATOM 1310 O O . ILE A 1 175 ? 5.573 7.523 -3.095 1.00 54.69 175 ILE A O 1
ATOM 1314 N N . ASP A 1 176 ? 7.462 8.455 -3.839 1.00 41.28 176 ASP A N 1
ATOM 1315 C CA . ASP A 1 176 ? 6.785 9.551 -4.543 1.00 41.28 176 ASP A CA 1
ATOM 1316 C C . ASP A 1 176 ? 5.841 8.979 -5.623 1.00 41.28 176 ASP A C 1
ATOM 1318 O O . ASP A 1 176 ? 6.283 8.299 -6.549 1.00 41.28 176 ASP A O 1
ATOM 1322 N N . PHE A 1 177 ? 4.530 9.221 -5.471 1.00 37.09 177 PHE A N 1
ATOM 1323 C CA . PHE A 1 177 ? 3.501 8.931 -6.485 1.00 37.09 177 PHE A CA 1
ATOM 1324 C C . PHE A 1 177 ? 3.193 10.210 -7.259 1.00 37.09 177 PHE A C 1
ATOM 1326 O O . PHE A 1 177 ? 2.929 11.239 -6.601 1.00 37.09 177 PHE A O 1
#

pLDDT: mean 80.15, std 19.53, range [29.38, 98.19]

Organism: Stomoxys calcitrans (NCBI:txid35570)

Solvent-accessible surface area (backbone atoms only — not comparable to full-atom values): 10024 Å² total; per-residue (Å²): 142,88,84,91,85,85,86,92,90,90,86,75,64,72,64,60,52,52,56,48,53,55,50,52,51,53,50,53,50,50,52,51,52,53,52,53,51,52,52,51,54,56,56,58,60,61,65,58,58,67,61,52,56,55,52,51,52,52,51,52,50,52,55,49,48,53,53,22,25,69,77,44,70,34,52,74,67,42,53,51,31,55,78,68,70,46,80,68,91,45,75,30,30,23,31,27,48,27,44,45,33,40,78,68,46,30,22,47,97,86,45,42,68,28,62,67,46,42,48,54,53,42,34,71,75,45,74,62,38,67,71,53,45,53,52,44,53,53,36,49,56,56,39,58,71,51,90,60,57,91,49,41,29,57,16,36,49,54,42,54,49,39,48,53,53,42,36,39,77,7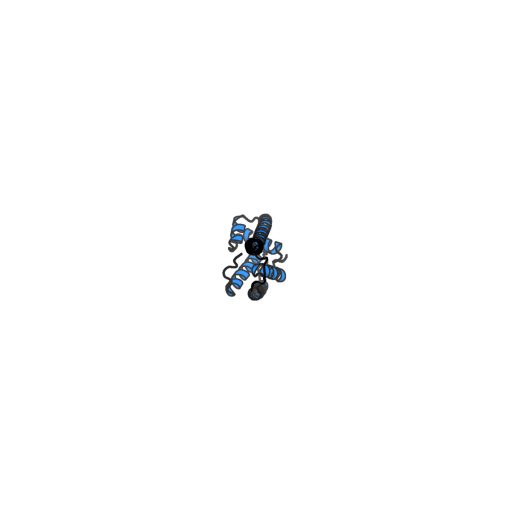2,72,46,84,70,85,85,126

Radius of gyration: 33.71 Å; Cα contacts (8 Å, |Δi|>4): 136; chains: 1; bounding box: 64×59×108 Å

Nearest PDB structures (foldseek):
  6qq4-assembly2_B  TM=8.977E-01  e=2.436E-11  Drosophila melanogaster
  4z45-assembly2_B  TM=7.168E-01  e=7.280E-05  Nasonovia ribisnigri
  4z39-assembly1_B  TM=7.300E-01  e=1.399E-04  Megoura viciae
  2wc5-assembly1_A  TM=6.730E-01  e=7.157E-04  Bombyx mori
  1dqe-assembly1_A  TM=7.314E-01  e=8.283E-03  Bombyx mori

Sequence (177 aa):
MHFVKYPLLAEGGSILIKTKIESDIILNKMTKYLVTLAILCVFGAVIVRGEIDKKAMIADFMAKAEVCKGETGGKDADIADMVARKPASTPEGKCMRSCLMKKYGAMNGDGKLDKVVAREHAEMYTEGDPAKMTIADEVVAACDALAVSGDHCEAAEEYLKCFKEQAKAHGIEDIDF

Mean predicted aligned error: 13.47 Å

InterPro domains:
  IPR006170 Pheromone/general odorant binding protein [PF01395] (55-165)
  IPR006170 Pheromone/general odorant binding protein [SM00708] (64-167)
  IPR036728 Pheromone/general odorant binding protein superfamily [G3DSA:1.10.238.20] (46-166)
  IPR036728 Pheromone/general odorant binding protein superfamily [SSF47565] (40-172)